Protein AF-0000000084978283 (afdb_homodimer)

Organism: Faecalibacterium duncaniae (strain DSM 17677 / JCM 31915 / A2-165) (NCBI:txid411483)

InterPro domains:
  IPR001845 HTH ArsR-type DNA-binding domain [PF01022] (32-77)
  IPR001845 HTH ArsR-type DNA-binding domain [PR00778] (27-42)
  IPR001845 HTH ArsR-type DNA-binding domain [PR00778] (46-57)
  IPR001845 HTH ArsR-type DNA-binding domain [PR00778] (59-74)
  IPR001845 HTH ArsR-type DNA-binding domain [PR00778] (74-89)
  IPR001845 HTH ArsR-type DNA-binding domain [PS50987] (15-107)
  IPR001845 HTH ArsR-type DNA-binding domain [SM00418] (25-103)
  IPR011991 ArsR-like helix-turn-helix domain [cd00090] (27-103)
  IPR018334 ArsR-type transcription regulator, HTH motif [PS00846] (48-66)
  IPR036388 Winged helix-like DNA-binding domain superfamily [G3DSA:1.10.10.10] (1-106)
  IPR036390 Winged helix DNA-binding domain superfamily [SSF46785] (14-104)
  IPR051011 Metal-responsive transcriptional regulator [PTHR43132] (6-106)

Structure (mmCIF, N/CA/C/O backbone):
data_AF-0000000084978283-model_v1
#
loop_
_entity.id
_entity.type
_entity.pdbx_description
1 polymer 'Transcriptional regulator, ArsR family'
#
loop_
_atom_site.group_P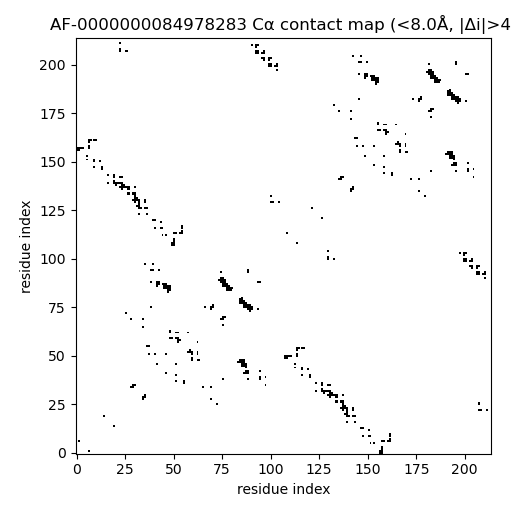DB
_atom_site.id
_atom_site.type_symbol
_atom_site.label_atom_id
_atom_site.label_alt_id
_atom_site.label_comp_id
_atom_site.label_asym_id
_atom_site.label_entity_id
_atom_site.label_seq_id
_atom_site.pdbx_PDB_ins_code
_atom_site.Cartn_x
_atom_site.Cartn_y
_atom_site.Cartn_z
_atom_site.occupancy
_atom_site.B_iso_or_equiv
_atom_site.auth_seq_id
_atom_site.auth_comp_id
_atom_site.auth_asym_id
_atom_site.auth_atom_id
_atom_site.pdbx_PDB_model_num
ATOM 1 N N . MET A 1 1 ? -1.334 30.453 11.242 1 86.75 1 MET A N 1
ATOM 2 C CA . MET A 1 1 ? -0.528 30.172 12.43 1 86.75 1 MET A CA 1
ATOM 3 C C . MET A 1 1 ? 0.306 28.906 12.234 1 86.75 1 MET A C 1
ATOM 5 O O . MET A 1 1 ? -0.183 27.906 11.695 1 86.75 1 MET A O 1
ATOM 9 N N . ILE A 1 2 ? 1.593 29.062 12.422 1 92.31 2 ILE A N 1
ATOM 10 C CA . ILE A 1 2 ? 2.541 27.969 12.312 1 92.31 2 ILE A CA 1
ATOM 11 C C . ILE A 1 2 ? 2.979 27.516 13.711 1 92.31 2 ILE A C 1
ATOM 13 O O . ILE A 1 2 ? 3.328 28.359 14.547 1 92.31 2 ILE A O 1
ATOM 17 N N . HIS A 1 3 ? 2.814 26.188 14.016 1 96.75 3 HIS A N 1
ATOM 18 C CA . HIS A 1 3 ? 3.291 25.578 15.258 1 96.75 3 HIS A CA 1
ATOM 19 C C . HIS A 1 3 ? 4.707 25.047 15.102 1 96.75 3 HIS A C 1
ATOM 21 O O . HIS A 1 3 ? 4.902 23.844 14.875 1 96.75 3 HIS A O 1
ATOM 27 N N . GLU A 1 4 ? 5.621 25.891 15.375 1 96.56 4 GLU A N 1
ATOM 28 C CA . GLU A 1 4 ? 7.023 25.625 15.062 1 96.56 4 GLU A CA 1
ATOM 29 C C . GLU A 1 4 ? 7.535 24.391 15.797 1 96.56 4 GLU A C 1
ATOM 31 O O . GLU A 1 4 ? 8.328 23.625 15.25 1 96.56 4 GLU A O 1
ATOM 36 N N . ASP A 1 5 ? 7.113 24.297 17.016 1 97.12 5 ASP A N 1
ATOM 37 C CA . ASP A 1 5 ? 7.57 23.156 17.812 1 97.12 5 ASP A CA 1
ATOM 38 C C . ASP A 1 5 ? 7.16 21.828 17.188 1 97.12 5 ASP A C 1
ATOM 40 O O . ASP A 1 5 ? 7.965 20.906 17.094 1 97.12 5 ASP A O 1
ATOM 44 N N . ILE A 1 6 ? 5.902 21.766 16.734 1 97.38 6 ILE A N 1
ATOM 45 C CA . ILE A 1 6 ? 5.387 20.562 16.094 1 97.38 6 ILE A CA 1
ATOM 46 C C . ILE A 1 6 ? 6.109 20.328 14.773 1 97.38 6 ILE A C 1
ATOM 48 O O . ILE A 1 6 ? 6.559 19.219 14.484 1 97.38 6 ILE A O 1
ATOM 52 N N . VAL A 1 7 ? 6.242 21.359 13.945 1 98.31 7 VAL A N 1
ATOM 53 C CA . VAL A 1 7 ? 6.879 21.266 12.633 1 98.31 7 VAL A CA 1
ATOM 54 C C . VAL A 1 7 ? 8.312 20.75 12.789 1 98.31 7 VAL A C 1
ATOM 56 O O . VAL A 1 7 ? 8.742 19.859 12.062 1 98.31 7 VAL A O 1
ATOM 59 N N . ASN A 1 8 ? 9 21.328 13.766 1 97.94 8 ASN A N 1
ATOM 60 C CA . ASN A 1 8 ? 10.383 20.938 13.992 1 97.94 8 ASN A CA 1
ATOM 61 C C . ASN A 1 8 ? 10.484 19.484 14.461 1 97.94 8 ASN A C 1
ATOM 63 O O . ASN A 1 8 ? 11.383 18.75 14.039 1 97.94 8 ASN A O 1
ATOM 67 N N . ASP A 1 9 ? 9.617 19.125 15.336 1 98.31 9 ASP A N 1
ATOM 68 C CA . ASP A 1 9 ? 9.602 17.75 15.836 1 98.31 9 ASP A CA 1
ATOM 69 C C . ASP A 1 9 ? 9.367 16.766 14.703 1 98.31 9 ASP A C 1
ATOM 71 O O . ASP A 1 9 ? 10.117 15.797 14.547 1 98.31 9 ASP A O 1
ATOM 75 N N . VAL A 1 10 ? 8.359 17.031 13.883 1 98.38 10 VAL A N 1
ATOM 76 C CA . VAL A 1 10 ? 8 16.141 12.797 1 98.38 10 VAL A CA 1
ATOM 77 C C . VAL A 1 10 ? 9.109 16.125 11.75 1 98.38 10 VAL A C 1
ATOM 79 O O . VAL A 1 10 ? 9.422 15.07 11.188 1 98.38 10 VAL A O 1
ATOM 82 N N . LYS A 1 11 ? 9.703 17.219 11.445 1 98 11 LYS A N 1
ATOM 83 C CA . LYS A 1 11 ? 10.789 17.328 10.477 1 98 11 LYS A CA 1
ATOM 84 C C . LYS A 1 11 ? 11.906 16.344 10.805 1 98 11 LYS A C 1
ATOM 86 O O . LYS A 1 11 ? 12.484 15.719 9.906 1 98 11 LYS A O 1
ATOM 91 N N . GLY A 1 12 ? 12.156 16.219 12.133 1 97.62 12 GLY A N 1
ATOM 92 C CA . GLY A 1 12 ? 13.219 15.344 12.586 1 97.62 12 GLY A CA 1
ATOM 93 C C . GLY A 1 12 ? 12.906 13.875 12.383 1 97.62 12 GLY A C 1
ATOM 94 O O . GLY A 1 12 ? 13.789 13.016 12.492 1 97.62 12 GLY A O 1
ATOM 95 N N . LYS A 1 13 ? 11.641 13.578 12.102 1 97.5 13 LYS A N 1
ATOM 96 C CA . LYS A 1 13 ? 11.195 12.195 11.984 1 97.5 13 LYS A CA 1
ATOM 97 C C . LYS A 1 13 ? 10.914 11.836 10.531 1 97.5 13 LYS A C 1
ATOM 99 O O . LYS A 1 13 ? 10.602 10.68 10.227 1 97.5 13 LYS A O 1
ATOM 104 N N . MET A 1 14 ? 11.039 12.773 9.688 1 97.81 14 MET A N 1
ATOM 105 C CA . MET A 1 14 ? 10.766 12.555 8.273 1 97.81 14 MET A CA 1
ATOM 106 C C . MET A 1 14 ? 11.945 11.875 7.586 1 97.81 14 MET A C 1
ATOM 108 O O . MET A 1 14 ? 13.055 11.859 8.117 1 97.81 14 MET A O 1
ATOM 112 N N . GLN A 1 15 ? 11.68 11.258 6.449 1 97 15 GLN A N 1
ATOM 113 C CA . GLN A 1 15 ? 12.672 10.648 5.578 1 97 15 GLN A CA 1
ATOM 114 C C . GLN A 1 15 ? 13.078 11.594 4.453 1 97 15 GLN A C 1
ATOM 116 O O . GLN A 1 15 ? 12.398 12.594 4.199 1 97 15 GLN A O 1
ATOM 121 N N . PRO A 1 16 ? 14.242 11.273 3.848 1 96.38 16 PRO A N 1
ATOM 122 C CA . PRO A 1 16 ? 14.57 12.039 2.641 1 96.38 16 PRO A CA 1
ATOM 123 C C . PRO A 1 16 ? 13.492 11.93 1.565 1 96.38 16 PRO A C 1
ATOM 125 O O . PRO A 1 16 ? 12.859 10.883 1.419 1 96.38 16 PRO A O 1
ATOM 128 N N . LYS A 1 17 ? 13.32 13 0.77 1 95.5 17 LYS A N 1
ATOM 129 C CA . LYS A 1 17 ? 12.273 13.086 -0.246 1 95.5 17 LYS A CA 1
ATOM 130 C C . LYS A 1 17 ? 12.336 11.891 -1.2 1 95.5 17 LYS A C 1
ATOM 132 O O . LYS A 1 17 ? 11.297 11.367 -1.615 1 95.5 17 LYS A O 1
ATOM 137 N N . ASP A 1 18 ? 13.5 11.453 -1.585 1 96.25 18 ASP A N 1
ATOM 138 C CA . ASP A 1 18 ? 13.688 10.359 -2.531 1 96.25 18 ASP A CA 1
ATOM 139 C C . ASP A 1 18 ? 13.102 9.062 -1.988 1 96.25 18 ASP A C 1
ATOM 141 O O . ASP A 1 18 ? 12.648 8.211 -2.756 1 96.25 18 ASP A O 1
ATOM 145 N N . ASP A 1 19 ? 13.117 8.914 -0.687 1 97 19 ASP A N 1
ATOM 146 C CA . ASP A 1 19 ? 12.523 7.723 -0.084 1 97 19 ASP A CA 1
ATOM 147 C C . ASP A 1 19 ? 11.016 7.676 -0.327 1 97 19 ASP A C 1
ATOM 149 O O . ASP A 1 19 ? 10.461 6.605 -0.575 1 97 19 ASP A O 1
ATOM 153 N N . TYR A 1 20 ? 10.438 8.773 -0.265 1 97.62 20 TYR A N 1
ATOM 154 C CA . TYR A 1 20 ? 9 8.844 -0.5 1 97.62 20 TYR A CA 1
ATOM 155 C C . TYR A 1 20 ? 8.672 8.594 -1.968 1 97.62 20 TYR A C 1
ATOM 157 O O . TYR A 1 20 ? 7.652 7.98 -2.289 1 97.62 20 TYR A O 1
ATOM 165 N N . ILE A 1 21 ? 9.523 9.078 -2.771 1 97.12 21 ILE A N 1
ATOM 166 C CA . ILE A 1 21 ? 9.352 8.844 -4.203 1 97.12 21 ILE A CA 1
ATOM 167 C C . ILE A 1 21 ? 9.461 7.352 -4.5 1 97.12 21 ILE A C 1
ATOM 169 O O . ILE A 1 21 ? 8.656 6.801 -5.258 1 97.12 21 ILE A O 1
ATOM 173 N N . GLN A 1 22 ? 10.391 6.742 -3.893 1 96.69 22 GLN A N 1
ATOM 174 C CA . GLN A 1 22 ? 10.555 5.305 -4.066 1 96.69 22 GLN A CA 1
ATOM 175 C C . GLN A 1 22 ? 9.359 4.539 -3.508 1 96.69 22 GLN A C 1
ATOM 177 O O . GLN A 1 22 ? 8.867 3.596 -4.133 1 96.69 22 GLN A O 1
ATOM 182 N N . LEU A 1 23 ? 8.93 4.949 -2.35 1 97.25 23 LEU A N 1
ATOM 183 C CA . LEU A 1 23 ? 7.773 4.312 -1.73 1 97.25 23 LEU A CA 1
ATOM 184 C C . LEU A 1 23 ? 6.535 4.465 -2.607 1 97.25 23 LEU A C 1
ATOM 186 O O . LEU A 1 23 ? 5.793 3.5 -2.811 1 97.25 23 LEU A O 1
ATOM 190 N N . ALA A 1 24 ? 6.348 5.664 -3.117 1 97.75 24 ALA A N 1
ATOM 191 C CA . ALA A 1 24 ? 5.227 5.91 -4.02 1 97.75 24 ALA A CA 1
ATOM 192 C C . ALA A 1 24 ? 5.309 5.016 -5.254 1 97.75 24 ALA A C 1
ATOM 194 O O . ALA A 1 24 ? 4.297 4.48 -5.707 1 97.75 24 ALA A O 1
ATOM 195 N N . SER A 1 25 ?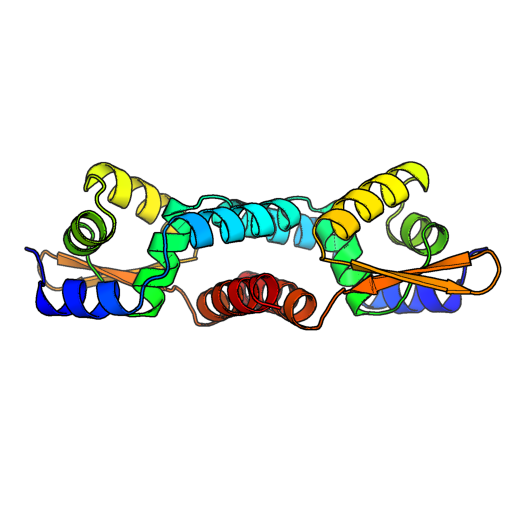 6.465 4.863 -5.777 1 96.69 25 SER A N 1
ATOM 196 C CA . SER A 1 25 ? 6.68 4.004 -6.938 1 96.69 25 SER A CA 1
ATOM 197 C C . SER A 1 25 ? 6.312 2.555 -6.625 1 96.69 25 SER A C 1
ATOM 199 O O . SER A 1 25 ? 5.727 1.862 -7.457 1 96.69 25 SER A O 1
ATOM 201 N N . LEU A 1 26 ? 6.676 2.158 -5.48 1 95.56 26 LEU A N 1
ATOM 202 C CA . LEU A 1 26 ? 6.301 0.821 -5.039 1 95.56 26 LEU A CA 1
ATOM 203 C C . LEU A 1 26 ? 4.785 0.664 -5.012 1 95.56 26 LEU A C 1
ATOM 205 O O . LEU A 1 26 ? 4.246 -0.318 -5.531 1 95.56 26 LEU A O 1
ATOM 209 N N . PHE A 1 27 ? 4.078 1.631 -4.461 1 97 27 PHE A N 1
ATOM 210 C CA . PHE A 1 27 ? 2.631 1.539 -4.316 1 97 27 PHE A CA 1
ATOM 211 C C . PHE A 1 27 ? 1.948 1.575 -5.676 1 97 27 PHE A C 1
ATOM 213 O O . PHE A 1 27 ? 0.892 0.967 -5.863 1 97 27 PHE A O 1
ATOM 220 N N . LYS A 1 28 ? 2.566 2.229 -6.621 1 96.31 28 LYS A N 1
ATOM 221 C CA . LYS A 1 28 ? 2.027 2.221 -7.977 1 96.31 28 LYS A CA 1
ATOM 222 C C . LYS A 1 28 ? 1.943 0.8 -8.531 1 96.31 28 LYS A C 1
ATOM 224 O O . LYS A 1 28 ? 1.038 0.481 -9.297 1 96.31 28 LYS A O 1
ATOM 229 N N . LEU A 1 29 ? 2.844 0.01 -8.102 1 94.62 29 LEU A N 1
ATOM 230 C CA . LEU A 1 29 ? 2.85 -1.373 -8.562 1 94.62 29 LEU A CA 1
ATOM 231 C C . LEU A 1 29 ? 1.649 -2.137 -8.016 1 94.62 29 LEU A C 1
ATOM 233 O O . LEU A 1 29 ? 1.248 -3.16 -8.57 1 94.62 29 LEU A O 1
ATOM 237 N N . PHE A 1 30 ? 1.139 -1.622 -6.922 1 96.31 30 PHE A N 1
ATOM 238 C CA . PHE A 1 30 ? -0.064 -2.203 -6.34 1 96.31 30 PHE A CA 1
ATOM 239 C C . PHE A 1 30 ? -1.315 -1.601 -6.965 1 96.31 30 PHE A C 1
ATOM 241 O O . PHE A 1 30 ? -2.436 -1.992 -6.629 1 96.31 30 PHE A O 1
ATOM 248 N N . GLY A 1 31 ? -1.113 -0.64 -7.844 1 96 31 GLY A N 1
ATOM 249 C CA . GLY A 1 31 ? -2.227 0.12 -8.383 1 96 31 GLY A CA 1
ATOM 250 C C . GLY A 1 31 ? -2.939 -0.593 -9.523 1 96 31 GLY A C 1
ATOM 251 O O . GLY A 1 31 ? -3.723 0.018 -10.25 1 96 31 GLY A O 1
ATOM 252 N N . ASP A 1 32 ? -2.619 -1.811 -9.781 1 95.69 32 ASP A N 1
ATOM 253 C CA . ASP A 1 32 ? -3.258 -2.652 -10.789 1 95.69 32 ASP A CA 1
ATOM 254 C C . ASP A 1 32 ? -4.008 -3.814 -10.141 1 95.69 32 ASP A C 1
ATOM 256 O O . ASP A 1 32 ? -3.43 -4.57 -9.352 1 95.69 32 ASP A O 1
ATOM 260 N N . GLY A 1 33 ? -5.305 -3.941 -10.484 1 96.19 33 GLY A N 1
ATOM 261 C CA . GLY A 1 33 ? -6.148 -4.941 -9.852 1 96.19 33 GLY A CA 1
ATOM 262 C C . GLY A 1 33 ? -5.66 -6.359 -10.07 1 96.19 33 GLY A C 1
ATOM 263 O O . GLY A 1 33 ? -5.727 -7.195 -9.164 1 96.19 33 GLY A O 1
ATOM 264 N N . THR A 1 34 ? -5.203 -6.637 -11.258 1 95.81 34 THR A N 1
ATOM 265 C CA . THR A 1 34 ? -4.711 -7.973 -11.578 1 95.81 34 THR A CA 1
ATOM 266 C C . THR A 1 34 ? -3.438 -8.281 -10.797 1 95.81 34 THR A C 1
ATOM 268 O O . THR A 1 34 ? -3.273 -9.391 -10.281 1 95.81 34 THR A O 1
ATOM 271 N N . ARG A 1 35 ? -2.557 -7.371 -10.734 1 97.19 35 ARG A N 1
ATOM 272 C CA . ARG A 1 35 ? -1.329 -7.551 -9.969 1 97.19 35 ARG A CA 1
ATOM 273 C C . ARG A 1 35 ? -1.636 -7.828 -8.5 1 97.19 35 ARG A C 1
ATOM 275 O O . ARG A 1 35 ? -1.018 -8.695 -7.883 1 97.19 35 ARG A O 1
ATOM 282 N N . VAL A 1 36 ? -2.586 -7.082 -7.945 1 97.75 36 VAL A N 1
ATOM 283 C CA . VAL A 1 36 ? -2.941 -7.258 -6.543 1 97.75 36 VAL A CA 1
ATOM 284 C C . VAL A 1 36 ? -3.574 -8.633 -6.34 1 97.75 36 VAL A C 1
ATOM 286 O O . VAL A 1 36 ? -3.357 -9.281 -5.312 1 97.75 36 VAL A O 1
ATOM 289 N N . GLN A 1 37 ? -4.344 -9.086 -7.324 1 98.06 37 GLN A N 1
ATOM 290 C CA . GLN A 1 37 ? -4.902 -10.43 -7.277 1 98.06 37 GLN A CA 1
ATOM 291 C C . GLN A 1 37 ? -3.797 -11.484 -7.238 1 98.06 37 GLN A C 1
ATOM 293 O O . GLN A 1 37 ? -3.859 -12.43 -6.445 1 98.06 37 GLN A O 1
ATOM 298 N N . ILE A 1 38 ? -2.867 -11.25 -8.07 1 98.5 38 ILE A N 1
ATOM 299 C CA . ILE A 1 38 ? -1.747 -12.188 -8.148 1 98.5 38 ILE A CA 1
ATOM 300 C C . ILE A 1 38 ? -1.031 -12.242 -6.801 1 98.5 38 ILE A C 1
ATOM 302 O O . ILE A 1 38 ? -0.769 -13.32 -6.273 1 98.5 38 ILE A O 1
ATOM 306 N N . LEU A 1 39 ? -0.741 -11.102 -6.25 1 98.5 39 LEU A N 1
ATOM 307 C CA . LEU A 1 39 ? -0.031 -11.031 -4.977 1 98.5 39 LEU A CA 1
ATOM 308 C C . LEU A 1 39 ? -0.843 -11.68 -3.863 1 98.5 39 LEU A C 1
ATOM 310 O O . LEU A 1 39 ? -0.293 -12.406 -3.031 1 98.5 39 LEU A O 1
ATOM 314 N N . HIS A 1 40 ? -2.088 -11.367 -3.84 1 98.5 40 HIS A N 1
ATOM 315 C CA . HIS A 1 40 ? -2.938 -11.961 -2.814 1 98.5 40 HIS A CA 1
ATOM 316 C C . HIS A 1 40 ? -3.004 -13.477 -2.965 1 98.5 40 HIS A C 1
ATOM 318 O O . HIS A 1 40 ? -2.988 -14.211 -1.97 1 98.5 40 HIS A O 1
ATOM 324 N N . ALA A 1 41 ? -3.121 -13.977 -4.211 1 98.69 41 ALA A N 1
ATOM 325 C CA . ALA A 1 41 ? -3.1 -15.414 -4.461 1 98.69 41 ALA A CA 1
ATOM 326 C C . ALA A 1 41 ? -1.815 -16.047 -3.93 1 98.69 41 ALA A C 1
ATOM 328 O O . ALA A 1 41 ? -1.854 -17.078 -3.254 1 98.69 41 ALA A O 1
ATOM 329 N N . LEU A 1 42 ? -0.73 -15.398 -4.176 1 98.62 42 LEU A N 1
ATOM 330 C CA . LEU A 1 42 ? 0.581 -15.906 -3.797 1 98.62 42 LEU A CA 1
ATOM 331 C C . LEU A 1 42 ? 0.776 -15.836 -2.285 1 98.62 42 LEU A C 1
ATOM 333 O O . LEU A 1 42 ? 1.669 -16.484 -1.739 1 98.62 42 LEU A O 1
ATOM 337 N N . GLU A 1 43 ? 0.068 -14.977 -1.65 1 97.56 43 GLU A N 1
ATOM 338 C CA . GLU A 1 43 ? 0.03 -14.969 -0.191 1 97.56 43 GLU A CA 1
ATOM 339 C C . GLU A 1 43 ? -0.52 -16.281 0.355 1 97.56 43 GLU A C 1
ATOM 341 O O . GLU A 1 43 ? -0.108 -16.734 1.424 1 97.56 43 GLU A O 1
ATOM 346 N N . GLN A 1 44 ? -1.399 -16.812 -0.37 1 97.69 44 GLN A N 1
ATOM 347 C CA . GLN A 1 44 ? -2.09 -18.016 0.099 1 97.69 44 GLN A CA 1
ATOM 348 C C . GLN A 1 44 ? -1.265 -19.266 -0.178 1 97.69 44 GLN A C 1
ATOM 350 O O . GLN A 1 44 ? -1.288 -20.219 0.606 1 97.69 44 GLN A O 1
ATOM 355 N N . SER A 1 45 ? -0.611 -19.281 -1.291 1 98.19 45 SER A N 1
ATOM 356 C CA . SER A 1 45 ? 0.191 -20.422 -1.688 1 98.19 45 SER A CA 1
ATOM 357 C C . SER A 1 45 ? 1.196 -20.047 -2.771 1 98.19 45 SER A C 1
ATOM 359 O O . SER A 1 45 ? 0.932 -19.172 -3.596 1 98.19 45 SER A O 1
ATOM 361 N N . GLU A 1 46 ? 2.314 -20.75 -2.732 1 98.06 46 GLU A N 1
ATOM 362 C CA . GLU A 1 46 ? 3.184 -20.719 -3.904 1 98.06 46 GLU A CA 1
ATOM 363 C C . GLU A 1 46 ? 2.484 -21.312 -5.129 1 98.06 46 GLU A C 1
ATOM 365 O O . GLU A 1 46 ? 1.792 -22.328 -5.027 1 98.06 46 GLU A O 1
ATOM 370 N N . MET A 1 47 ? 2.68 -20.672 -6.328 1 98.62 47 MET A N 1
ATOM 371 C CA . MET A 1 47 ? 1.951 -21.109 -7.512 1 98.62 47 MET A CA 1
ATOM 372 C C . MET A 1 47 ? 2.773 -20.891 -8.773 1 98.62 47 MET A C 1
ATOM 374 O O . MET A 1 47 ? 3.625 -20 -8.812 1 98.62 47 MET A O 1
ATOM 378 N N . CYS A 1 48 ? 2.559 -21.734 -9.75 1 98.44 48 CYS A N 1
ATOM 379 C CA . CYS A 1 48 ? 3.213 -21.531 -11.039 1 98.44 48 CYS A CA 1
ATOM 380 C C . CYS A 1 48 ? 2.346 -20.688 -11.961 1 98.44 48 CYS A C 1
ATOM 382 O O . CYS A 1 48 ? 1.194 -20.391 -11.641 1 98.44 48 CYS A O 1
ATOM 384 N N . VAL A 1 49 ? 2.844 -20.297 -13.062 1 98.25 49 VAL A N 1
ATOM 385 C CA . VAL A 1 49 ? 2.182 -19.438 -14.039 1 98.25 49 VAL A CA 1
ATOM 386 C C . VAL A 1 49 ? 0.86 -20.062 -14.469 1 98.25 49 VAL A C 1
ATOM 388 O O . VAL A 1 49 ? -0.176 -19.391 -14.492 1 98.25 49 VAL A O 1
ATOM 391 N N . CYS A 1 50 ? 0.869 -21.344 -14.719 1 98 50 CYS A N 1
ATOM 392 C CA . CYS A 1 50 ? -0.327 -22.031 -15.195 1 98 50 CYS A CA 1
ATOM 393 C C . CYS A 1 50 ? -1.427 -22.016 -14.141 1 98 50 CYS A C 1
ATOM 395 O O . CYS A 1 50 ? -2.594 -21.781 -14.461 1 98 50 CYS A O 1
ATOM 397 N N . ASP A 1 51 ? -1.033 -22.25 -12.922 1 98.5 51 ASP A N 1
ATOM 398 C CA . ASP A 1 51 ? -1.99 -22.203 -11.82 1 98.5 51 ASP A CA 1
ATOM 399 C C . ASP A 1 51 ? -2.637 -20.828 -11.711 1 98.5 51 ASP A C 1
ATOM 401 O O . ASP A 1 51 ? -3.859 -20.719 -11.586 1 98.5 51 ASP A O 1
ATOM 405 N N . LEU A 1 52 ? -1.853 -19.828 -11.742 1 98.56 52 LEU A N 1
ATOM 406 C CA . LEU A 1 52 ? -2.336 -18.453 -11.617 1 98.56 52 LEU A CA 1
ATOM 407 C C . LEU A 1 52 ? -3.24 -18.078 -12.789 1 98.56 52 LEU A C 1
ATOM 409 O O . LEU A 1 52 ? -4.246 -17.391 -12.609 1 98.56 52 LEU A O 1
ATOM 413 N N . ALA A 1 53 ? -2.865 -18.5 -13.977 1 98.38 53 ALA A N 1
ATOM 414 C CA . ALA A 1 53 ? -3.658 -18.203 -15.164 1 98.38 53 ALA A CA 1
ATOM 415 C C . ALA A 1 53 ? -5.062 -18.781 -15.047 1 98.38 53 ALA A C 1
ATOM 417 O O . ALA A 1 53 ? -6.051 -18.109 -15.344 1 98.38 53 ALA A O 1
ATOM 418 N N . VAL A 1 54 ? -5.156 -19.984 -14.594 1 98.19 54 VAL A N 1
ATOM 419 C CA . VAL A 1 54 ? -6.438 -20.656 -14.406 1 98.19 54 VAL A CA 1
ATOM 420 C C . VAL A 1 54 ? -7.219 -19.969 -13.281 1 98.19 54 VAL A C 1
ATOM 422 O O . VAL A 1 54 ? -8.406 -19.688 -13.43 1 98.19 54 VAL A O 1
ATOM 425 N N . LEU A 1 55 ? -6.543 -19.734 -12.188 1 98.19 55 LEU A N 1
ATOM 426 C CA . LEU A 1 55 ? -7.172 -19.141 -11.008 1 98.19 55 LEU A CA 1
ATOM 427 C C . LEU A 1 55 ? -7.824 -17.812 -11.352 1 98.19 55 LEU A C 1
ATOM 429 O O . LEU A 1 55 ? -8.945 -17.531 -10.922 1 98.19 55 LEU A O 1
ATOM 433 N N . LEU A 1 56 ? -7.105 -16.953 -12.125 1 97.5 56 LEU A N 1
ATOM 434 C CA . LEU A 1 56 ? -7.535 -15.586 -12.344 1 97.5 56 LEU A CA 1
ATOM 435 C C . LEU A 1 56 ? -8.281 -15.453 -13.672 1 97.5 56 LEU A C 1
ATOM 437 O O . LEU A 1 56 ? -8.82 -14.391 -13.984 1 97.5 56 LEU A O 1
ATOM 441 N N . GLY A 1 57 ? -8.289 -16.484 -14.453 1 96.88 57 GLY A N 1
ATOM 442 C CA . GLY A 1 57 ? -9.008 -16.469 -15.719 1 96.88 57 GLY A CA 1
ATOM 443 C C . GLY A 1 57 ? -8.359 -15.562 -16.766 1 96.88 57 GLY A C 1
ATOM 444 O O . GLY A 1 57 ? -9.047 -14.828 -17.469 1 96.88 57 GLY A O 1
ATOM 445 N N . VAL A 1 58 ? -7.105 -15.523 -16.797 1 96.62 58 VAL A N 1
ATOM 446 C CA . VAL A 1 58 ? -6.348 -14.75 -17.781 1 96.62 58 VAL A CA 1
ATOM 447 C C . VAL A 1 58 ? -5.332 -15.656 -18.484 1 96.62 58 VAL A C 1
ATOM 449 O O . VAL A 1 58 ? -5.164 -16.812 -18.109 1 96.62 58 VAL A O 1
ATOM 452 N N . THR A 1 59 ? -4.684 -15.188 -19.5 1 97.38 59 THR A N 1
ATOM 453 C CA . THR A 1 59 ? -3.752 -16 -20.281 1 97.38 59 THR A CA 1
ATOM 454 C C . THR A 1 59 ? -2.436 -16.188 -19.516 1 97.38 59 THR A C 1
ATOM 456 O O . THR A 1 59 ? -2.07 -15.352 -18.688 1 97.38 59 THR A O 1
ATOM 459 N N . LYS A 1 60 ? -1.749 -17.234 -19.859 1 97.56 60 LYS A N 1
ATOM 460 C CA . LYS A 1 60 ? -0.42 -17.469 -19.297 1 97.56 60 LYS A CA 1
ATOM 461 C C . LYS A 1 60 ? 0.533 -16.328 -19.656 1 97.56 60 LYS A C 1
ATOM 463 O O . LYS A 1 60 ? 1.382 -15.953 -18.844 1 97.56 60 LYS A O 1
ATOM 468 N N . SER A 1 61 ? 0.397 -15.906 -20.812 1 97.31 61 SER A N 1
ATOM 469 C CA . SER A 1 61 ? 1.249 -14.812 -21.25 1 97.31 61 SER A CA 1
ATOM 470 C C . SER A 1 61 ? 1.049 -13.57 -20.391 1 97.31 61 SER A C 1
ATOM 472 O O . SER A 1 61 ? 2.018 -12.914 -20 1 97.31 61 SER A O 1
ATOM 474 N N . ALA A 1 62 ? -0.239 -13.203 -20.125 1 96.25 62 ALA A N 1
ATOM 475 C CA . ALA A 1 62 ? -0.552 -12.055 -19.266 1 96.25 62 ALA A CA 1
ATOM 476 C C . ALA A 1 62 ? 0.031 -12.234 -17.875 1 96.25 62 ALA A C 1
ATOM 478 O O . ALA A 1 62 ? 0.604 -11.297 -17.312 1 96.25 62 ALA A O 1
ATOM 479 N N . ILE A 1 63 ? -0.115 -13.422 -17.344 1 97.88 63 ILE A N 1
ATOM 480 C CA . ILE A 1 63 ? 0.415 -13.719 -16.016 1 97.88 63 ILE A CA 1
ATOM 481 C C . ILE A 1 63 ? 1.937 -13.602 -16.031 1 97.88 63 ILE A C 1
ATOM 483 O O . ILE A 1 63 ? 2.527 -13 -15.133 1 97.88 63 ILE A O 1
ATOM 487 N N . SER A 1 64 ? 2.551 -14.172 -17.016 1 97.56 64 SER A N 1
ATOM 488 C CA . SER A 1 64 ? 4.008 -14.141 -17.109 1 97.56 64 SER A CA 1
ATOM 489 C C . SER A 1 64 ? 4.531 -12.711 -17.141 1 97.56 64 SER A C 1
ATOM 491 O O . SER A 1 64 ? 5.504 -12.383 -16.453 1 97.56 64 SER A O 1
ATOM 493 N N . HIS A 1 65 ? 3.916 -11.961 -17.938 1 97 65 HIS A N 1
ATOM 494 C CA . HIS A 1 65 ? 4.301 -10.562 -18.031 1 97 65 HIS A CA 1
ATOM 495 C C . HIS A 1 65 ? 4.195 -9.867 -16.672 1 97 65 HIS A C 1
ATOM 497 O O . HIS A 1 65 ? 5.125 -9.172 -16.25 1 97 65 HIS A O 1
ATOM 503 N N . GLN A 1 66 ? 3.107 -10.039 -16 1 96.88 66 GLN A N 1
ATOM 504 C CA . GLN A 1 66 ? 2.885 -9.406 -14.711 1 96.88 66 GLN A CA 1
ATOM 505 C C . GLN A 1 66 ? 3.883 -9.922 -13.672 1 96.88 66 GLN A C 1
ATOM 507 O O . GLN A 1 66 ? 4.434 -9.133 -12.891 1 96.88 66 GLN A O 1
ATOM 512 N N . LEU A 1 67 ? 4.113 -11.188 -13.711 1 97.81 67 LEU A N 1
ATOM 513 C CA . LEU A 1 67 ? 5.047 -11.789 -12.766 1 97.81 67 LEU A CA 1
ATOM 514 C C . LEU A 1 67 ? 6.461 -11.258 -12.992 1 97.81 67 LEU A C 1
ATOM 516 O O . LEU A 1 67 ? 7.211 -11.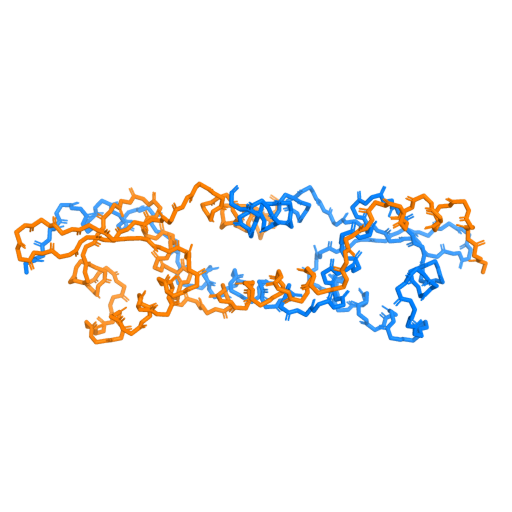047 -12.031 1 97.81 67 LEU A O 1
ATOM 520 N N . LYS A 1 68 ? 6.785 -11.102 -14.211 1 97 68 LYS A N 1
ATOM 521 C CA . LYS A 1 68 ? 8.086 -10.523 -14.516 1 97 68 LYS A CA 1
ATOM 522 C C . LYS A 1 68 ? 8.227 -9.125 -13.914 1 97 68 LYS A C 1
ATOM 524 O O . LYS A 1 68 ? 9.234 -8.812 -13.281 1 97 68 LYS A O 1
ATOM 529 N N . ALA A 1 69 ? 7.262 -8.273 -14.094 1 95.38 69 ALA A N 1
ATOM 530 C CA . ALA A 1 69 ? 7.262 -6.926 -13.539 1 95.38 69 ALA A CA 1
ATOM 531 C C . ALA A 1 69 ? 7.328 -6.957 -12.016 1 95.38 69 ALA A C 1
ATOM 533 O O . ALA A 1 69 ? 8.094 -6.207 -11.406 1 95.38 69 ALA A O 1
ATOM 534 N N . LEU A 1 70 ? 6.559 -7.828 -11.383 1 97.25 70 LEU A N 1
ATOM 535 C CA . LEU A 1 70 ? 6.504 -7.949 -9.93 1 97.25 70 LEU A CA 1
ATOM 536 C C . LEU A 1 70 ? 7.836 -8.445 -9.375 1 97.25 70 LEU A C 1
ATOM 538 O O . LEU A 1 70 ? 8.281 -8 -8.312 1 97.25 70 LEU A O 1
ATOM 542 N N . ARG A 1 71 ? 8.43 -9.32 -10.133 1 97 71 ARG A N 1
ATOM 543 C CA . ARG A 1 71 ? 9.727 -9.859 -9.734 1 97 71 ARG A CA 1
ATOM 544 C C . ARG A 1 71 ? 10.805 -8.781 -9.781 1 97 71 ARG A C 1
ATOM 546 O O . ARG A 1 71 ? 11.602 -8.641 -8.852 1 97 71 ARG A O 1
ATOM 553 N N . LEU A 1 72 ? 10.812 -8.008 -10.836 1 94.62 72 LEU A N 1
ATOM 554 C CA . LEU A 1 72 ? 11.789 -6.93 -11.008 1 94.62 72 LEU A CA 1
ATOM 555 C C . LEU A 1 72 ? 11.633 -5.879 -9.914 1 94.62 72 LEU A C 1
ATOM 557 O O . LEU A 1 72 ? 12.617 -5.27 -9.484 1 94.62 72 LEU A O 1
ATOM 561 N N . ALA A 1 73 ? 10.43 -5.762 -9.43 1 93.56 73 ALA A N 1
ATOM 562 C CA . ALA A 1 73 ? 10.133 -4.789 -8.383 1 93.56 73 ALA A CA 1
ATOM 563 C C . ALA A 1 73 ? 10.398 -5.375 -6.996 1 93.56 73 ALA A C 1
ATOM 565 O O . ALA A 1 73 ? 10.195 -4.703 -5.984 1 93.56 73 ALA A O 1
ATOM 566 N N . GLY A 1 74 ? 10.766 -6.609 -6.938 1 95.38 74 GLY A N 1
ATOM 567 C CA . GLY A 1 74 ? 11.102 -7.242 -5.672 1 95.38 74 GLY A CA 1
ATOM 568 C C . GLY A 1 74 ? 9.883 -7.652 -4.867 1 95.38 74 GLY A C 1
ATOM 569 O O . GLY A 1 74 ? 9.953 -7.809 -3.648 1 95.38 74 GLY A O 1
ATOM 570 N N . LEU A 1 75 ? 8.766 -7.84 -5.441 1 97.44 75 LEU A N 1
ATOM 571 C CA . LEU A 1 75 ? 7.539 -8.148 -4.715 1 97.44 75 LEU A CA 1
ATOM 572 C C . LEU A 1 75 ? 7.285 -9.656 -4.691 1 97.44 75 LEU A C 1
ATOM 574 O O . LEU A 1 75 ? 6.566 -10.148 -3.822 1 97.44 75 LEU A O 1
ATOM 578 N N . VAL A 1 76 ? 7.848 -10.367 -5.68 1 98.38 76 VAL A N 1
ATOM 579 C CA . VAL A 1 76 ? 7.723 -11.82 -5.699 1 98.38 76 VAL A CA 1
ATOM 580 C C . VAL A 1 76 ? 9.086 -12.453 -5.953 1 98.38 76 VAL A C 1
ATOM 582 O O . VAL A 1 76 ? 10.008 -11.781 -6.43 1 98.38 76 VAL A O 1
ATOM 585 N N . LYS A 1 77 ? 9.203 -13.594 -5.539 1 98 77 LYS A N 1
ATOM 586 C CA . LYS A 1 77 ? 10.367 -14.422 -5.824 1 98 77 LYS A CA 1
ATOM 587 C C . LYS A 1 77 ? 9.953 -15.758 -6.449 1 98 77 LYS A C 1
ATOM 589 O O . LYS A 1 77 ? 8.758 -16.047 -6.574 1 98 77 LYS A O 1
ATOM 594 N N . PHE A 1 78 ? 10.914 -16.438 -6.961 1 97.56 78 PHE A N 1
ATOM 595 C CA . PHE A 1 78 ? 10.578 -17.703 -7.621 1 97.56 78 PHE A CA 1
ATOM 596 C C . PHE A 1 78 ? 11.578 -18.781 -7.266 1 97.56 78 PHE A C 1
ATOM 598 O O . PHE A 1 78 ? 12.695 -18.484 -6.836 1 97.56 78 PHE A O 1
ATOM 605 N N . ARG A 1 79 ? 11.227 -20 -7.32 1 97.38 79 ARG A N 1
ATOM 606 C CA . ARG A 1 79 ? 12.078 -21.188 -7.277 1 97.38 79 ARG A CA 1
ATOM 607 C C . ARG A 1 79 ? 11.727 -22.156 -8.398 1 97.38 79 ARG A C 1
ATOM 609 O O . ARG A 1 79 ? 10.602 -22.156 -8.898 1 97.38 79 ARG A O 1
ATOM 616 N N . ARG A 1 80 ? 12.711 -22.891 -8.766 1 96.38 80 ARG A N 1
ATOM 617 C CA . ARG A 1 80 ? 12.5 -23.875 -9.82 1 96.38 80 ARG A CA 1
ATOM 618 C C . ARG A 1 80 ? 12.5 -25.297 -9.25 1 96.38 80 ARG A C 1
ATOM 620 O O . ARG A 1 80 ? 13.32 -25.625 -8.391 1 96.38 80 ARG A O 1
ATOM 627 N N . GLU A 1 81 ? 11.602 -25.953 -9.594 1 94.94 81 GLU A N 1
ATOM 628 C CA . GLU A 1 81 ? 11.539 -27.391 -9.344 1 94.94 81 GLU A CA 1
ATOM 629 C C . GLU A 1 81 ? 11.359 -28.172 -10.641 1 94.94 81 GLU A C 1
ATOM 631 O O . GLU A 1 81 ? 10.281 -28.172 -11.227 1 94.94 81 GLU A O 1
ATOM 636 N N . ALA A 1 82 ? 12.484 -28.844 -10.984 1 94.25 82 ALA A N 1
ATOM 637 C CA . ALA A 1 82 ? 12.469 -29.5 -12.289 1 94.25 82 ALA A CA 1
ATOM 638 C C . ALA A 1 82 ? 12.211 -28.484 -13.406 1 94.25 82 ALA A C 1
ATOM 640 O O . ALA A 1 82 ? 12.961 -27.516 -13.562 1 94.25 82 ALA A O 1
ATOM 641 N N . GLN A 1 83 ? 11.156 -28.641 -14.195 1 93.75 83 GLN A N 1
ATOM 642 C CA . GLN A 1 83 ? 10.883 -27.766 -15.32 1 93.75 83 GLN A CA 1
ATOM 643 C C . GLN A 1 83 ? 9.828 -26.719 -14.953 1 93.75 83 GLN A C 1
ATOM 645 O O . GLN A 1 83 ? 9.414 -25.922 -15.805 1 93.75 83 GLN A O 1
ATOM 650 N N . ILE A 1 84 ? 9.43 -26.734 -13.734 1 95.5 84 ILE A N 1
ATOM 651 C CA . ILE A 1 84 ? 8.352 -25.828 -13.336 1 95.5 84 ILE A CA 1
ATOM 652 C C . ILE A 1 84 ? 8.914 -24.719 -12.438 1 95.5 84 ILE A C 1
ATOM 654 O O . ILE A 1 84 ? 9.727 -24.984 -11.555 1 95.5 84 ILE A O 1
ATOM 658 N N . VAL A 1 85 ? 8.477 -23.469 -12.742 1 97.19 85 VAL A N 1
ATOM 659 C CA . VAL A 1 85 ? 8.836 -22.328 -11.914 1 97.19 85 VAL A CA 1
ATOM 660 C C . VAL A 1 85 ? 7.672 -21.969 -10.992 1 97.19 85 VAL A C 1
ATOM 662 O O . VAL A 1 85 ? 6.547 -21.766 -11.453 1 97.19 85 VAL A O 1
ATOM 665 N N . TYR A 1 86 ? 7.965 -21.891 -9.664 1 98.25 86 TYR A N 1
ATOM 666 C CA . TYR A 1 86 ? 6.969 -21.5 -8.664 1 98.25 86 TYR A CA 1
ATOM 667 C C . TYR A 1 86 ? 7.266 -20.125 -8.102 1 98.25 86 TYR A C 1
ATOM 669 O O . TYR A 1 86 ? 8.422 -19.781 -7.832 1 98.25 86 TYR A O 1
ATOM 677 N N . TYR A 1 87 ? 6.176 -19.391 -7.965 1 98.56 87 TYR A N 1
ATOM 678 C CA . TYR A 1 87 ? 6.305 -18.031 -7.445 1 98.56 87 TYR A CA 1
ATOM 679 C C . TYR A 1 87 ? 5.711 -17.922 -6.047 1 98.56 87 TYR A C 1
ATOM 681 O O . TYR A 1 87 ? 4.766 -18.641 -5.711 1 98.56 87 TYR A O 1
ATOM 689 N N . SER A 1 88 ? 6.262 -17.047 -5.266 1 98.44 88 SER A N 1
ATOM 690 C CA . SER A 1 88 ? 5.766 -16.688 -3.945 1 98.44 88 SER A CA 1
ATOM 691 C C . SER A 1 88 ? 6.07 -15.227 -3.627 1 98.44 88 SER A C 1
ATOM 693 O O . SER A 1 88 ? 6.793 -14.562 -4.375 1 98.44 88 SER A O 1
ATOM 695 N N . LEU A 1 89 ? 5.465 -14.711 -2.578 1 98.06 89 LEU A N 1
ATOM 696 C CA . LEU A 1 89 ? 5.766 -13.344 -2.168 1 98.06 89 LEU A CA 1
ATOM 697 C C . LEU A 1 89 ? 7.23 -13.211 -1.762 1 98.06 89 LEU A C 1
ATOM 699 O O . LEU A 1 89 ? 7.816 -14.148 -1.217 1 98.06 89 LEU A O 1
ATOM 703 N N . ALA A 1 90 ? 7.789 -12.07 -2.055 1 96.69 90 ALA A N 1
ATOM 704 C CA . ALA A 1 90 ? 9.203 -11.836 -1.756 1 96.69 90 ALA A CA 1
ATOM 705 C C . ALA A 1 90 ? 9.453 -11.867 -0.251 1 96.69 90 ALA A C 1
ATOM 707 O O . ALA A 1 90 ? 10.477 -12.383 0.202 1 96.69 90 ALA A O 1
ATOM 708 N N . ASP A 1 91 ? 8.57 -11.289 0.545 1 94.75 91 ASP A N 1
ATOM 709 C CA . ASP A 1 91 ? 8.68 -11.25 2 1 94.75 91 ASP A CA 1
ATOM 710 C C . ASP A 1 91 ? 7.324 -10.984 2.65 1 94.75 91 ASP A C 1
ATOM 712 O O . ASP A 1 91 ? 6.312 -10.852 1.956 1 94.75 91 ASP A O 1
ATOM 716 N N . ASP A 1 92 ? 7.344 -10.961 3.936 1 95.69 92 ASP A N 1
ATOM 717 C CA . ASP A 1 92 ? 6.098 -10.844 4.684 1 95.69 92 ASP A CA 1
ATOM 718 C C . ASP A 1 92 ? 5.555 -9.422 4.629 1 95.69 92 ASP A C 1
ATOM 720 O O . ASP A 1 92 ? 4.383 -9.18 4.922 1 95.69 92 ASP A O 1
ATOM 724 N N . HIS A 1 93 ? 6.367 -8.438 4.312 1 96.5 93 HIS A N 1
ATOM 725 C CA . HIS A 1 93 ? 5.914 -7.055 4.273 1 96.5 93 HIS A CA 1
ATOM 726 C C . HIS A 1 93 ? 4.844 -6.855 3.205 1 96.5 93 HIS A C 1
ATOM 728 O O . HIS A 1 93 ? 3.867 -6.133 3.426 1 96.5 93 HIS A O 1
ATOM 734 N N . VAL A 1 94 ? 4.996 -7.57 2.104 1 96.56 94 VAL A N 1
ATOM 735 C CA . VAL A 1 94 ? 4.043 -7.449 1.004 1 96.56 94 VAL A CA 1
ATOM 736 C C . VAL A 1 94 ? 2.674 -7.953 1.448 1 96.56 94 VAL A C 1
ATOM 738 O O . VAL A 1 94 ? 1.657 -7.297 1.215 1 96.56 94 VAL A O 1
ATOM 741 N N . LYS A 1 95 ? 2.744 -9.047 2.094 1 96.75 95 LYS A N 1
ATOM 742 C CA . LYS A 1 95 ? 1.518 -9.617 2.643 1 96.75 95 LYS A CA 1
ATOM 743 C C . LYS A 1 95 ? 0.83 -8.641 3.59 1 96.75 95 LYS A C 1
ATOM 745 O O . LYS A 1 95 ? -0.385 -8.438 3.51 1 96.75 95 LYS A O 1
ATOM 750 N N . GLU A 1 96 ? 1.574 -8.086 4.422 1 97.06 96 GLU A N 1
ATOM 751 C CA . GLU A 1 96 ? 1.032 -7.18 5.434 1 97.06 96 GLU A CA 1
ATOM 752 C C . GLU A 1 96 ? 0.437 -5.93 4.793 1 97.06 96 GLU A C 1
ATOM 754 O O . GLU A 1 96 ? -0.588 -5.418 5.25 1 97.06 96 GLU A O 1
ATOM 759 N N . ILE A 1 97 ? 1.086 -5.441 3.814 1 97.12 97 ILE A N 1
ATOM 760 C CA . ILE A 1 97 ? 0.59 -4.266 3.105 1 97.12 97 ILE A CA 1
ATOM 761 C C . ILE A 1 97 ? -0.786 -4.566 2.512 1 97.12 97 ILE A C 1
ATOM 763 O O . ILE A 1 97 ? -1.73 -3.797 2.703 1 97.12 97 ILE A O 1
ATOM 767 N N . ILE A 1 98 ? -0.935 -5.672 1.83 1 97.06 98 ILE A N 1
ATOM 768 C CA . ILE A 1 98 ? -2.184 -6.062 1.187 1 97.06 98 ILE A CA 1
ATOM 769 C C . ILE A 1 98 ? -3.266 -6.277 2.244 1 97.06 98 ILE A C 1
ATOM 771 O O . ILE A 1 98 ? -4.383 -5.773 2.109 1 97.06 98 ILE A O 1
ATOM 775 N N . ASP A 1 99 ? -2.871 -6.973 3.295 1 96.69 99 ASP A N 1
ATOM 776 C CA . ASP A 1 99 ? -3.832 -7.27 4.352 1 96.69 99 ASP A CA 1
ATOM 777 C C . ASP A 1 99 ? -4.355 -5.988 4.996 1 96.69 99 ASP A C 1
ATOM 779 O O . ASP A 1 99 ? -5.559 -5.844 5.215 1 96.69 99 ASP A O 1
ATOM 783 N N . LYS A 1 100 ? -3.498 -5.09 5.262 1 96.62 100 LYS A N 1
ATOM 784 C CA . LYS A 1 100 ? -3.898 -3.828 5.879 1 96.62 100 LYS A CA 1
ATOM 785 C C . LYS A 1 100 ? -4.738 -2.988 4.926 1 96.62 100 LYS A C 1
ATOM 787 O O . LYS A 1 100 ? -5.645 -2.27 5.352 1 96.62 100 LYS A O 1
ATOM 792 N N . GLY A 1 101 ? -4.363 -3.035 3.646 1 96.62 101 GLY A N 1
ATOM 793 C CA . GLY A 1 101 ? -5.207 -2.383 2.658 1 96.62 101 GLY A CA 1
ATOM 794 C C . GLY A 1 101 ? -6.645 -2.873 2.684 1 96.62 101 GLY A C 1
ATOM 795 O O . GLY A 1 101 ? -7.578 -2.068 2.689 1 96.62 101 GLY A O 1
ATOM 796 N N . PHE A 1 102 ? -6.824 -4.195 2.762 1 96.62 102 PHE A N 1
ATOM 797 C CA . PHE A 1 102 ? -8.164 -4.773 2.828 1 96.62 102 PHE A CA 1
ATOM 798 C C . PHE A 1 102 ? -8.859 -4.383 4.125 1 96.62 102 PHE A C 1
ATOM 800 O O . PHE A 1 102 ? -10.062 -4.102 4.133 1 96.62 102 PHE A O 1
ATOM 807 N N . GLU A 1 103 ? -8.125 -4.387 5.223 1 96.12 103 GLU A N 1
ATOM 808 C CA . GLU A 1 103 ? -8.688 -4 6.512 1 96.12 103 GLU A CA 1
ATOM 809 C C . GLU A 1 103 ? -9.203 -2.564 6.477 1 96.12 103 GLU A C 1
ATOM 811 O O . GLU A 1 103 ? -10.281 -2.271 7.008 1 96.12 103 GLU A O 1
ATOM 816 N N . HIS A 1 104 ? -8.461 -1.725 5.871 1 95.19 104 HIS A N 1
ATOM 817 C CA . HIS A 1 104 ? -8.852 -0.322 5.777 1 95.19 104 HIS A CA 1
ATOM 818 C C . HIS A 1 104 ? -10.141 -0.162 4.969 1 95.19 104 HIS A C 1
ATOM 820 O O . HIS A 1 104 ? -11.039 0.585 5.363 1 95.19 104 HIS A O 1
ATOM 826 N N . LEU A 1 105 ? -10.242 -0.84 3.842 1 92.94 105 LEU A N 1
ATOM 827 C CA . LEU A 1 105 ? -11.406 -0.75 2.969 1 92.94 105 LEU A CA 1
ATOM 828 C C . LEU A 1 105 ? -12.656 -1.258 3.676 1 92.94 105 LEU A C 1
ATOM 830 O O . LEU A 1 105 ? -13.758 -0.786 3.404 1 92.94 105 LEU A O 1
ATOM 834 N N . ARG A 1 106 ? -12.477 -2.256 4.543 1 90.06 106 ARG A N 1
ATOM 835 C CA . ARG A 1 106 ? -13.617 -2.873 5.211 1 90.06 106 ARG A CA 1
ATOM 836 C C . ARG A 1 106 ? -14 -2.096 6.465 1 90.06 106 ARG A C 1
ATOM 838 O O . ARG A 1 106 ? -15.094 -2.273 7.004 1 90.06 106 ARG A O 1
ATOM 845 N N . GLY A 1 107 ? -13.133 -1.075 6.867 1 81.94 107 GLY A N 1
ATOM 846 C CA . GLY A 1 107 ? -13.422 -0.289 8.055 1 81.94 107 GLY A CA 1
ATOM 847 C C . GLY A 1 107 ? -12.938 -0.944 9.336 1 81.94 107 GLY A C 1
ATOM 848 O O . GLY A 1 107 ? -13.445 -1.993 9.734 1 81.94 107 GLY A O 1
ATOM 849 N N . MET B 1 1 ? 1.308 -27.953 -16.578 1 86.75 1 MET B N 1
ATOM 850 C CA . MET B 1 1 ? 0.709 -28.75 -15.5 1 86.75 1 MET B CA 1
ATOM 851 C C . MET B 1 1 ? -0.051 -27.859 -14.531 1 86.75 1 MET B C 1
ATOM 853 O O . MET B 1 1 ? 0.423 -26.781 -14.172 1 86.75 1 MET B O 1
ATOM 857 N N . ILE B 1 2 ? -1.328 -28.172 -14.336 1 92.44 2 ILE B N 1
ATOM 858 C CA . ILE B 1 2 ? -2.199 -27.453 -13.414 1 92.44 2 ILE B CA 1
ATOM 859 C C . ILE B 1 2 ? -2.385 -28.281 -12.141 1 92.44 2 ILE B C 1
ATOM 861 O O . ILE B 1 2 ? -2.664 -29.469 -12.195 1 92.44 2 ILE B O 1
ATOM 865 N N . HIS B 1 3 ? -2.072 -27.641 -10.945 1 96.75 3 HIS B N 1
ATOM 866 C CA . HIS B 1 3 ? -2.309 -28.234 -9.633 1 96.75 3 HIS B CA 1
ATOM 867 C C . HIS B 1 3 ? -3.691 -27.875 -9.102 1 96.75 3 HIS B C 1
ATOM 869 O O . HIS B 1 3 ? -3.828 -26.953 -8.297 1 96.75 3 HIS B O 1
ATOM 875 N N . GLU B 1 4 ? -4.617 -28.688 -9.438 1 96.69 4 GLU B N 1
ATOM 876 C CA . GLU B 1 4 ? -6.027 -28.375 -9.227 1 96.69 4 GLU B CA 1
ATOM 877 C C . GLU B 1 4 ? -6.328 -28.203 -7.738 1 96.69 4 GLU B C 1
ATOM 879 O O . GLU B 1 4 ? -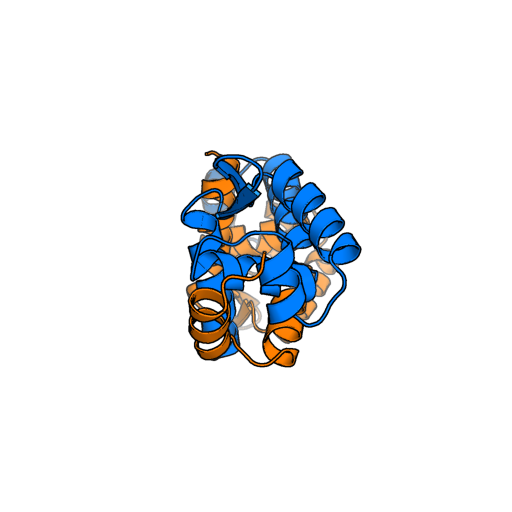7.137 -27.344 -7.367 1 96.69 4 GLU B O 1
ATOM 884 N N . ASP B 1 5 ? -5.719 -29.047 -6.965 1 97.12 5 ASP B N 1
ATOM 885 C CA . ASP B 1 5 ? -5.965 -28.969 -5.527 1 97.12 5 ASP B CA 1
ATOM 886 C C . ASP B 1 5 ? -5.562 -27.594 -4.973 1 97.12 5 ASP B C 1
ATOM 888 O O . ASP B 1 5 ? -6.301 -27 -4.195 1 97.12 5 ASP B O 1
ATOM 892 N N . ILE B 1 6 ? -4.379 -27.125 -5.379 1 97.38 6 ILE B N 1
ATOM 893 C CA . ILE B 1 6 ? -3.879 -25.828 -4.934 1 97.38 6 ILE B CA 1
ATOM 894 C C . ILE B 1 6 ? -4.773 -24.719 -5.477 1 97.38 6 ILE B C 1
ATOM 896 O O . ILE B 1 6 ? -5.176 -23.812 -4.73 1 97.38 6 ILE B O 1
ATOM 900 N N . VAL B 1 7 ? -5.105 -24.75 -6.754 1 98.31 7 VAL B N 1
ATOM 901 C CA . VAL B 1 7 ? -5.922 -23.734 -7.398 1 98.31 7 VAL B CA 1
ATOM 902 C C . VAL B 1 7 ? -7.273 -23.625 -6.695 1 98.31 7 VAL B C 1
ATOM 904 O O . VAL B 1 7 ? -7.742 -22.531 -6.395 1 98.31 7 VAL B O 1
ATOM 907 N N . ASN B 1 8 ? -7.852 -24.781 -6.422 1 97.94 8 ASN B N 1
ATOM 908 C CA . ASN B 1 8 ? -9.156 -24.797 -5.766 1 97.94 8 ASN B CA 1
ATOM 909 C C . ASN B 1 8 ? -9.07 -24.25 -4.348 1 97.94 8 ASN B C 1
ATOM 911 O O . ASN B 1 8 ? -9.969 -23.516 -3.906 1 97.94 8 ASN B O 1
ATOM 915 N N . ASP B 1 9 ? -8.078 -24.641 -3.658 1 98.31 9 ASP B N 1
ATOM 916 C CA . ASP B 1 9 ? -7.887 -24.141 -2.297 1 98.31 9 ASP B CA 1
ATOM 917 C C . ASP B 1 9 ? -7.75 -22.625 -2.277 1 98.31 9 ASP B C 1
ATOM 919 O O . ASP B 1 9 ? -8.438 -21.953 -1.516 1 98.31 9 ASP B O 1
ATOM 923 N N . VAL B 1 10 ? -6.883 -22.109 -3.145 1 98.44 10 VAL B N 1
ATOM 924 C CA . VAL B 1 10 ? -6.625 -2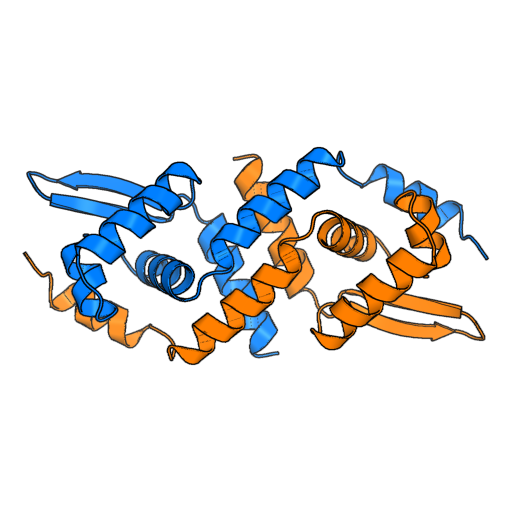0.672 -3.182 1 98.44 10 VAL B CA 1
ATOM 925 C C . VAL B 1 10 ? -7.879 -19.938 -3.654 1 98.44 10 VAL B C 1
ATOM 927 O O . VAL B 1 10 ? -8.203 -18.859 -3.148 1 98.44 10 VAL B O 1
ATOM 930 N N . LYS B 1 11 ? -8.594 -20.438 -4.617 1 98 11 LYS B N 1
ATOM 931 C CA . LYS B 1 11 ? -9.82 -19.844 -5.129 1 98 11 LYS B CA 1
ATOM 932 C C . LYS B 1 11 ? -10.805 -19.547 -4 1 98 11 LYS B C 1
ATOM 934 O O . LYS B 1 11 ? -11.469 -18.5 -3.998 1 98 11 LYS B O 1
ATOM 939 N N . GLY B 1 12 ? -10.836 -20.5 -3.043 1 97.62 12 GLY B N 1
ATOM 940 C CA . GLY B 1 12 ? -11.75 -20.359 -1.922 1 97.62 12 GLY B CA 1
ATOM 941 C C .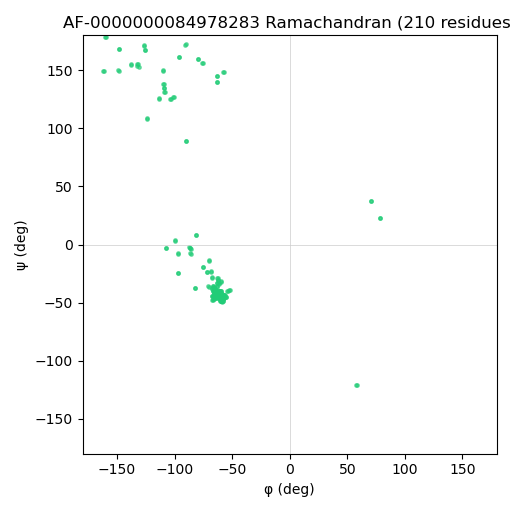 GLY B 1 12 ? -11.367 -19.25 -0.972 1 97.62 12 GLY B C 1
ATOM 942 O O . GLY B 1 12 ? -12.156 -18.859 -0.112 1 97.62 12 GLY B O 1
ATOM 943 N N . LYS B 1 13 ? -10.141 -18.766 -1.105 1 97.5 13 LYS B N 1
ATOM 944 C CA . LYS B 1 13 ? -9.617 -17.75 -0.187 1 9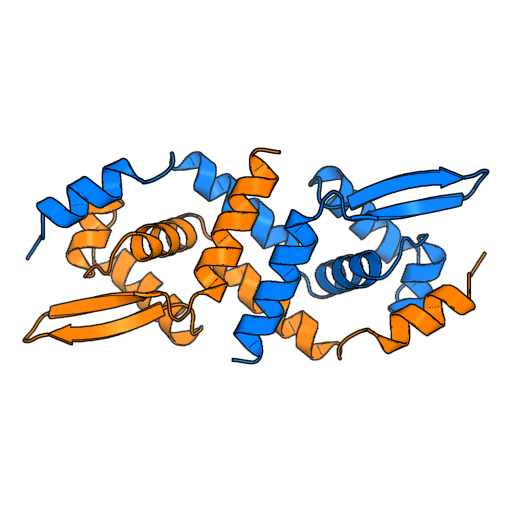7.5 13 LYS B CA 1
ATOM 945 C C . LYS B 1 13 ? -9.531 -16.391 -0.861 1 97.5 13 LYS B C 1
ATOM 947 O O . LYS B 1 13 ? -9.188 -15.398 -0.219 1 97.5 13 LYS B O 1
ATOM 952 N N . MET B 1 14 ? -9.859 -16.359 -2.092 1 97.88 14 MET B N 1
ATOM 953 C CA . MET B 1 14 ? -9.789 -15.109 -2.852 1 97.88 14 MET B CA 1
ATOM 954 C C . MET B 1 14 ? -11 -14.234 -2.574 1 97.88 14 MET B C 1
ATOM 956 O O . MET 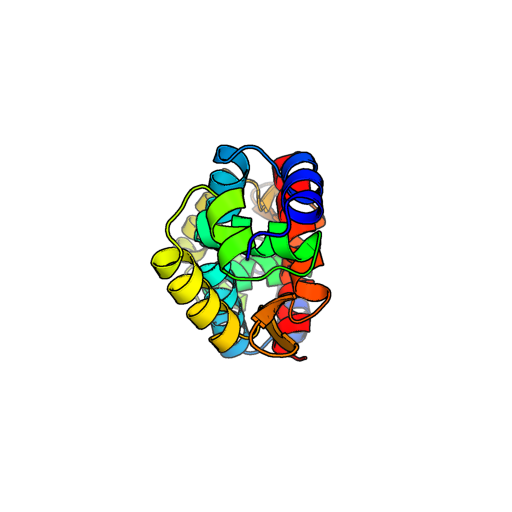B 1 14 ? -12.016 -14.711 -2.055 1 97.88 14 MET B O 1
ATOM 960 N N . GLN B 1 15 ? -10.875 -12.945 -2.846 1 97 15 GLN B N 1
ATOM 961 C CA . GLN B 1 15 ? -11.945 -11.953 -2.768 1 97 15 GLN B CA 1
ATOM 962 C C . GLN B 1 15 ? -12.578 -11.727 -4.137 1 97 15 GLN B C 1
ATOM 964 O O . GLN B 1 15 ? -12.023 -12.117 -5.16 1 97 15 GLN B O 1
ATOM 969 N N . PRO B 1 16 ? -13.797 -11.148 -4.098 1 96.44 16 PRO B N 1
ATOM 970 C CA . PRO B 1 16 ? -14.359 -10.734 -5.383 1 96.44 16 PRO B CA 1
ATOM 971 C C . PRO B 1 16 ? -13.453 -9.766 -6.141 1 96.44 16 PRO B C 1
ATOM 973 O O . PRO B 1 16 ? -12.766 -8.938 -5.523 1 96.44 16 PRO B O 1
ATOM 976 N N . LYS B 1 17 ? -13.484 -9.828 -7.484 1 95.56 17 LYS B N 1
ATOM 977 C CA . LYS B 1 17 ? -12.617 -9.023 -8.344 1 95.56 17 LYS B CA 1
ATOM 978 C C . LYS B 1 17 ? -12.734 -7.539 -8.016 1 95.56 17 LYS B C 1
ATOM 980 O O . LYS B 1 17 ? -11.742 -6.812 -8.023 1 95.56 17 LYS B O 1
ATOM 985 N N . ASP B 1 18 ? -13.914 -7.047 -7.742 1 96.31 18 ASP B N 1
ATOM 986 C CA . ASP B 1 18 ? -14.164 -5.637 -7.465 1 96.31 18 ASP B CA 1
ATOM 987 C C . ASP B 1 18 ? -13.406 -5.18 -6.219 1 96.31 18 ASP B C 1
ATOM 989 O O . ASP B 1 18 ? -13.016 -4.016 -6.117 1 96.31 18 ASP B O 1
ATOM 993 N N . ASP B 1 19 ? -13.211 -6.082 -5.297 1 97 19 ASP B N 1
ATOM 994 C CA . ASP B 1 19 ? -12.453 -5.742 -4.098 1 97 19 ASP B CA 1
ATOM 995 C C . ASP B 1 19 ? -11 -5.414 -4.441 1 97 19 ASP B C 1
ATOM 997 O O . ASP B 1 19 ? -10.406 -4.504 -3.859 1 97 19 ASP B O 1
ATOM 1001 N N . TYR B 1 20 ? -10.5 -6.125 -5.34 1 97.62 20 TYR B N 1
ATOM 1002 C CA . TYR B 1 20 ? -9.125 -5.887 -5.762 1 97.62 20 TYR B CA 1
ATOM 1003 C C . TYR B 1 20 ? -9.008 -4.578 -6.535 1 97.62 20 TYR B C 1
ATOM 1005 O O . TYR B 1 20 ? -8 -3.871 -6.426 1 97.62 20 TYR B O 1
ATOM 1013 N N . ILE B 1 21 ? -10.008 -4.332 -7.266 1 97.12 21 ILE B N 1
ATOM 1014 C CA . ILE B 1 21 ? -10.031 -3.074 -8.008 1 97.12 21 ILE B CA 1
ATOM 1015 C C . ILE B 1 21 ? -10.078 -1.9 -7.031 1 97.12 21 ILE B C 1
ATOM 1017 O O . ILE B 1 21 ? -9.367 -0.913 -7.203 1 97.12 21 ILE B O 1
ATOM 1021 N N . GLN B 1 22 ? -10.852 -2.041 -6.047 1 96.69 22 GLN B N 1
ATOM 1022 C CA . GLN B 1 22 ? -10.945 -1.002 -5.027 1 96.69 22 GLN B CA 1
ATOM 1023 C C . GLN B 1 22 ? -9.625 -0.857 -4.273 1 96.69 22 GLN B C 1
ATOM 1025 O O . GLN B 1 22 ? -9.172 0.26 -4.016 1 96.69 22 GLN B O 1
ATOM 1030 N N . LEU B 1 23 ? -9.055 -1.979 -3.932 1 97.31 23 LEU B N 1
ATOM 1031 C CA . LEU B 1 23 ? -7.777 -1.964 -3.23 1 97.31 23 LEU B CA 1
ATOM 1032 C C . LEU B 1 23 ? -6.699 -1.3 -4.082 1 97.31 23 LEU B C 1
ATOM 1034 O O . LEU B 1 23 ? -5.93 -0.478 -3.582 1 97.31 23 LEU B O 1
ATOM 1038 N N . ALA B 1 24 ? -6.676 -1.656 -5.344 1 97.75 24 ALA B N 1
ATOM 1039 C CA . ALA B 1 24 ? -5.727 -1.042 -6.27 1 97.75 24 ALA B CA 1
ATOM 1040 C C . ALA B 1 24 ? -5.93 0.469 -6.34 1 97.75 24 ALA B C 1
ATOM 1042 O O . ALA B 1 24 ? -4.961 1.231 -6.367 1 97.75 24 ALA B O 1
ATOM 1043 N N . SER B 1 25 ? -7.141 0.889 -6.371 1 96.62 25 SER B N 1
ATOM 1044 C CA . SER B 1 25 ? -7.465 2.312 -6.402 1 96.62 25 SER B CA 1
ATOM 1045 C C . SER B 1 25 ? -6.953 3.023 -5.152 1 96.62 25 SER B C 1
ATOM 1047 O O . SER B 1 25 ? -6.449 4.145 -5.234 1 96.62 25 SER B O 1
ATOM 1049 N N . LEU B 1 26 ? -7.102 2.367 -4.082 1 95.56 26 LEU B N 1
ATOM 1050 C CA . LEU B 1 26 ? -6.566 2.908 -2.84 1 95.56 26 LEU B CA 1
ATOM 1051 C C . LEU B 1 26 ? -5.055 3.096 -2.936 1 95.56 26 LEU B C 1
ATOM 1053 O O . LEU B 1 26 ? -4.535 4.156 -2.584 1 95.56 26 LEU B O 1
ATOM 1057 N N . PHE B 1 27 ? -4.352 2.105 -3.447 1 97 27 PHE B N 1
ATOM 1058 C CA . PHE B 1 27 ? -2.896 2.156 -3.512 1 97 27 PHE B CA 1
ATOM 1059 C C . PHE B 1 27 ? -2.436 3.225 -4.496 1 97 27 PHE B C 1
ATOM 1061 O O . PHE B 1 27 ? -1.38 3.834 -4.309 1 97 27 PHE B O 1
ATOM 1068 N N . LYS B 1 28 ? -3.236 3.5 -5.484 1 96.31 28 LYS B N 1
ATOM 1069 C CA . LYS B 1 28 ? -2.912 4.586 -6.406 1 96.31 28 LYS B CA 1
ATOM 1070 C C . LYS B 1 28 ? -2.811 5.918 -5.672 1 96.31 28 LYS B C 1
ATOM 1072 O O . LYS B 1 28 ? -2.012 6.781 -6.047 1 96.31 28 LYS B O 1
ATOM 1077 N N . LEU B 1 29 ? -3.574 6.023 -4.672 1 94.5 29 LEU B N 1
ATOM 1078 C CA . LEU B 1 29 ? -3.549 7.262 -3.898 1 94.5 29 LEU B CA 1
ATOM 1079 C C . LEU B 1 29 ? -2.227 7.406 -3.152 1 94.5 29 LEU B C 1
ATOM 1081 O O . LEU B 1 29 ? -1.832 8.516 -2.793 1 94.5 29 LEU B O 1
ATOM 1085 N N . PHE B 1 30 ? -1.605 6.277 -2.93 1 96.31 30 PHE B N 1
ATOM 1086 C CA . PHE B 1 30 ? -0.289 6.281 -2.303 1 96.31 30 PHE B CA 1
ATOM 1087 C C . PHE B 1 30 ? 0.807 6.473 -3.344 1 96.31 30 PHE B C 1
ATOM 1089 O O . PHE B 1 30 ? 1.988 6.551 -3.002 1 96.31 30 PHE B O 1
ATOM 1096 N N . GLY B 1 31 ? 0.409 6.523 -4.602 1 96 31 GLY B N 1
ATOM 1097 C CA . GLY B 1 31 ? 1.372 6.535 -5.691 1 96 31 GLY B CA 1
ATOM 1098 C C . GLY B 1 31 ? 1.95 7.914 -5.961 1 96 31 GLY B C 1
ATOM 1099 O O . GLY B 1 31 ? 2.572 8.141 -7 1 96 31 GLY B O 1
ATOM 1100 N N . ASP B 1 32 ? 1.673 8.859 -5.133 1 95.69 32 ASP B N 1
ATOM 1101 C CA . ASP B 1 32 ? 2.205 10.219 -5.215 1 95.69 32 ASP B CA 1
ATOM 1102 C C . ASP B 1 32 ? 3.129 10.516 -4.035 1 95.69 32 ASP B C 1
ATOM 1104 O O . ASP B 1 32 ? 2.742 10.344 -2.879 1 95.69 32 ASP B O 1
ATOM 1108 N N . GLY B 1 33 ? 4.359 10.945 -4.355 1 96.19 33 GLY B N 1
ATOM 1109 C CA . GLY B 1 33 ? 5.363 11.164 -3.326 1 96.19 33 GLY B CA 1
ATOM 1110 C C . GLY B 1 33 ? 4.949 12.203 -2.299 1 96.19 33 GLY B C 1
ATOM 1111 O O . GLY B 1 33 ? 5.219 12.039 -1.106 1 96.19 33 GLY B O 1
ATOM 1112 N N . THR B 1 34 ? 4.336 13.25 -2.752 1 95.88 34 THR B N 1
ATOM 1113 C CA . THR B 1 34 ? 3.896 14.312 -1.854 1 95.88 34 THR B CA 1
ATOM 1114 C C . THR B 1 34 ? 2.785 13.812 -0.932 1 95.88 34 THR B C 1
ATOM 1116 O O . THR B 1 34 ? 2.783 14.117 0.264 1 95.88 34 THR B O 1
ATOM 1119 N N . ARG B 1 35 ? 1.866 13.125 -1.464 1 97.19 35 ARG B N 1
ATOM 1120 C CA . ARG B 1 35 ? 0.786 12.562 -0.661 1 97.19 35 ARG B CA 1
ATOM 1121 C C . ARG B 1 35 ? 1.333 11.633 0.417 1 97.19 35 ARG B C 1
ATOM 1123 O O . ARG B 1 35 ? 0.88 11.672 1.563 1 97.19 35 ARG B O 1
ATOM 1130 N N . VAL B 1 36 ? 2.301 10.805 0.041 1 97.75 36 VAL B N 1
ATOM 1131 C CA . VAL B 1 36 ? 2.879 9.867 0.998 1 97.75 36 VAL B CA 1
ATOM 1132 C C . VAL B 1 36 ? 3.631 10.633 2.082 1 97.75 36 VAL B C 1
ATOM 1134 O O . VAL B 1 36 ? 3.621 10.242 3.252 1 97.75 36 VAL B O 1
ATOM 1137 N N . GLN B 1 37 ? 4.273 11.734 1.705 1 98.12 37 GLN B N 1
ATOM 1138 C CA . GLN B 1 37 ? 4.926 12.594 2.684 1 98.12 37 GLN B CA 1
ATOM 1139 C C . GLN B 1 37 ? 3.918 13.156 3.686 1 98.12 37 GLN B C 1
ATOM 1141 O O . GLN B 1 37 ? 4.172 13.156 4.891 1 98.12 37 GLN B O 1
ATOM 1146 N N . ILE B 1 38 ? 2.857 13.586 3.129 1 98.5 38 ILE B N 1
ATOM 1147 C CA . ILE B 1 38 ? 1.808 14.156 3.969 1 98.5 38 ILE B CA 1
ATOM 1148 C C . ILE B 1 38 ? 1.313 13.102 4.961 1 98.5 38 ILE B C 1
ATOM 1150 O O . ILE B 1 38 ? 1.213 13.367 6.16 1 98.5 38 ILE B O 1
ATOM 1154 N N . LEU B 1 39 ? 1.039 11.938 4.473 1 98.5 39 LEU B N 1
ATOM 1155 C CA . LEU B 1 39 ? 0.53 10.859 5.316 1 98.5 39 LEU B CA 1
ATOM 1156 C C . LEU B 1 39 ? 1.548 10.484 6.391 1 98.5 39 LEU B C 1
ATOM 1158 O O . LEU B 1 39 ? 1.185 10.273 7.547 1 98.5 39 LEU B O 1
ATOM 1162 N N . HIS B 1 40 ? 2.75 10.359 5.969 1 98.5 40 HIS B N 1
ATOM 1163 C CA . HIS B 1 40 ? 3.787 10.016 6.934 1 98.5 40 HIS B CA 1
ATOM 1164 C C . HIS B 1 40 ? 3.939 11.102 7.992 1 98.5 40 HIS B C 1
ATOM 1166 O O . HIS B 1 40 ? 4.129 10.805 9.172 1 98.5 40 HIS B O 1
ATOM 1172 N N . ALA B 1 41 ? 3.898 12.383 7.578 1 98.69 41 ALA B N 1
ATOM 1173 C CA . ALA B 1 41 ? 3.943 13.492 8.531 1 98.69 41 ALA B CA 1
ATOM 1174 C C . ALA B 1 41 ? 2.803 13.398 9.539 1 98.69 41 ALA B C 1
ATOM 1176 O O . ALA B 1 41 ? 3.02 13.539 10.742 1 98.69 41 ALA B O 1
ATOM 1177 N N . LEU B 1 42 ? 1.649 13.094 9.062 1 98.62 42 LEU B N 1
ATOM 1178 C CA . LEU B 1 42 ? 0.453 13.039 9.891 1 98.62 42 LEU B CA 1
ATOM 1179 C C . LEU B 1 42 ? 0.488 11.82 10.812 1 98.62 42 LEU B C 1
ATOM 1181 O O . LEU B 1 42 ? -0.258 11.75 11.789 1 98.62 42 LEU B O 1
ATOM 1185 N N . GLU B 1 43 ? 1.229 10.836 10.422 1 97.56 43 GLU B N 1
ATOM 1186 C CA . GLU B 1 43 ? 1.49 9.711 11.32 1 97.56 43 GLU B CA 1
ATOM 1187 C C . GLU B 1 43 ? 2.213 10.172 12.586 1 97.56 43 GLU B C 1
ATOM 1189 O O . GLU B 1 43 ? 2.008 9.602 13.656 1 97.56 43 GLU B O 1
ATOM 1194 N N . GLN B 1 44 ? 3.008 11.125 12.406 1 97.69 44 GLN B N 1
ATOM 1195 C CA . GLN B 1 44 ? 3.846 11.578 13.508 1 97.69 44 GLN B CA 1
ATOM 1196 C C . GLN B 1 44 ? 3.078 12.523 14.43 1 97.69 44 GLN B C 1
ATOM 1198 O O . GLN B 1 44 ? 3.287 12.531 15.641 1 97.69 44 GLN B O 1
ATOM 1203 N N . SER B 1 45 ? 2.25 13.344 13.844 1 98.19 45 SER B N 1
ATOM 1204 C CA . SER B 1 45 ? 1.48 14.32 14.602 1 98.19 45 SER B CA 1
ATOM 1205 C C . SER B 1 45 ? 0.299 14.844 13.789 1 98.19 45 SER B C 1
ATOM 1207 O O . SER B 1 45 ? 0.371 14.93 12.562 1 98.19 45 SER B O 1
ATOM 1209 N N . GLU B 1 46 ? -0.738 15.18 14.531 1 98.06 46 GLU B N 1
ATOM 1210 C CA . GLU B 1 46 ? -1.774 16 13.906 1 98.06 46 GLU B CA 1
ATOM 1211 C C . GLU B 1 46 ? -1.226 17.359 13.484 1 98.06 46 GLU B C 1
ATOM 1213 O O . GLU B 1 46 ? -0.455 17.969 14.219 1 98.06 46 GLU B O 1
ATOM 1218 N N . MET B 1 47 ? -1.656 17.859 12.281 1 98.56 47 MET B N 1
ATOM 1219 C CA . MET B 1 47 ? -1.088 19.094 11.773 1 98.56 47 MET B CA 1
ATOM 1220 C C . MET B 1 47 ? -2.111 19.859 10.93 1 98.56 47 MET B C 1
ATOM 1222 O O . MET B 1 47 ? -3.025 19.266 10.367 1 98.56 47 MET B O 1
ATOM 1226 N N . CYS B 1 48 ? -1.979 21.172 10.938 1 98.44 48 CYS B N 1
ATOM 1227 C CA . CYS B 1 48 ? -2.838 21.984 10.078 1 98.44 48 CYS B CA 1
ATOM 1228 C C . CYS B 1 48 ? -2.186 22.203 8.719 1 98.44 48 CYS B C 1
ATOM 1230 O O . CYS B 1 48 ? -1.021 21.859 8.516 1 98.44 48 CYS B O 1
ATOM 1232 N N . VAL B 1 49 ? -2.881 22.766 7.809 1 98.25 49 VAL B N 1
ATOM 1233 C CA . VAL B 1 49 ? -2.439 23.016 6.438 1 98.25 49 VAL B CA 1
ATOM 1234 C C . VAL B 1 49 ? -1.16 23.844 6.449 1 98.25 49 VAL B C 1
ATOM 1236 O O . VAL B 1 49 ? -0.191 23.516 5.762 1 98.25 49 VAL B O 1
ATOM 1239 N N . CYS B 1 50 ? -1.11 24.844 7.277 1 98 50 CYS B N 1
ATOM 1240 C CA . CYS B 1 50 ? 0.045 25.734 7.324 1 98 50 CYS B CA 1
ATOM 1241 C C . CYS B 1 50 ? 1.288 25 7.797 1 98 50 CYS B C 1
ATOM 1243 O O . CYS B 1 50 ? 2.373 25.172 7.238 1 98 50 CYS B O 1
ATOM 1245 N N . ASP B 1 51 ? 1.109 24.188 8.797 1 98.5 51 ASP B N 1
ATOM 1246 C CA . ASP B 1 51 ? 2.221 23.375 9.305 1 98.5 51 ASP B CA 1
ATOM 1247 C C . ASP B 1 51 ? 2.777 22.469 8.219 1 98.5 51 ASP B C 1
ATOM 1249 O O . ASP B 1 51 ? 3.992 22.391 8.023 1 98.5 51 ASP B O 1
ATOM 1253 N N . LEU B 1 52 ? 1.916 21.797 7.555 1 98.56 52 LEU B N 1
ATOM 1254 C CA . LEU B 1 52 ? 2.314 20.859 6.512 1 98.56 52 LEU B CA 1
ATOM 1255 C C . LEU B 1 52 ? 2.998 21.594 5.359 1 98.56 52 LEU B C 1
ATOM 1257 O O . LEU B 1 52 ? 3.967 21.078 4.785 1 98.56 52 LEU B O 1
ATOM 1261 N N . ALA B 1 53 ? 2.477 22.734 4.988 1 98.38 53 ALA B N 1
ATOM 1262 C CA . ALA B 1 53 ? 3.055 23.516 3.9 1 98.38 53 ALA B CA 1
ATOM 1263 C C . ALA B 1 53 ? 4.5 23.891 4.207 1 98.38 53 ALA B C 1
ATOM 1265 O O . ALA B 1 53 ? 5.379 23.766 3.354 1 98.38 53 ALA B O 1
ATOM 1266 N N . VAL B 1 54 ? 4.742 24.328 5.398 1 98.19 54 VAL B N 1
ATOM 1267 C CA . VAL B 1 54 ? 6.082 24.703 5.84 1 98.19 54 VAL B CA 1
ATOM 1268 C C . VAL B 1 54 ? 6.973 23.469 5.898 1 98.19 54 VAL B C 1
ATOM 1270 O O . VAL B 1 54 ? 8.102 23.484 5.406 1 98.19 54 VAL B O 1
ATOM 1273 N N . LEU B 1 55 ? 6.469 22.422 6.492 1 98.19 55 LEU B N 1
ATOM 1274 C CA . LEU B 1 55 ? 7.223 21.188 6.676 1 98.19 55 LEU B CA 1
ATOM 1275 C C . LEU B 1 55 ? 7.719 20.641 5.34 1 98.19 55 LEU B C 1
ATOM 1277 O O . LEU B 1 55 ? 8.867 20.219 5.227 1 98.19 55 LEU B O 1
ATOM 1281 N N . LEU B 1 56 ? 6.832 20.641 4.316 1 97.5 56 LEU B N 1
ATOM 1282 C CA . LEU B 1 56 ? 7.121 19.969 3.059 1 97.5 56 LEU B CA 1
ATOM 1283 C C . LEU B 1 56 ? 7.645 20.953 2.018 1 97.5 56 LEU B C 1
ATOM 1285 O O . LEU B 1 56 ? 8.047 20.547 0.925 1 97.5 56 LEU B O 1
ATOM 1289 N N . GLY B 1 57 ? 7.605 22.203 2.314 1 96.94 57 GLY B N 1
ATOM 1290 C CA . GLY B 1 57 ? 8.117 23.219 1.4 1 96.94 57 GLY B CA 1
ATOM 1291 C C . GLY B 1 57 ? 7.254 23.391 0.164 1 96.94 57 GLY B C 1
ATOM 1292 O O . GLY B 1 57 ? 7.773 23.516 -0.948 1 96.94 57 GLY B O 1
ATOM 1293 N N . VAL B 1 58 ? 6.016 23.297 0.308 1 96.69 58 VAL B N 1
ATOM 1294 C CA . VAL B 1 58 ? 5.062 23.5 -0.782 1 96.69 58 VAL B CA 1
ATOM 1295 C C . VAL B 1 58 ? 4.02 24.531 -0.375 1 96.69 58 VAL B C 1
ATOM 1297 O O . VAL B 1 58 ? 3.996 24.984 0.775 1 96.69 58 VAL B O 1
ATOM 1300 N N . THR B 1 59 ? 3.186 24.984 -1.27 1 97.38 59 THR B N 1
ATOM 1301 C CA . THR B 1 59 ? 2.209 26.031 -0.992 1 97.38 59 THR B CA 1
ATOM 1302 C C . THR B 1 59 ? 1.039 25.469 -0.184 1 97.38 59 THR B C 1
ATOM 1304 O O . THR B 1 59 ? 0.747 24.281 -0.244 1 97.38 59 THR B O 1
ATOM 1307 N N . LYS B 1 60 ? 0.391 26.344 0.521 1 97.56 60 LYS B N 1
ATOM 1308 C CA . LYS B 1 60 ? -0.818 25.969 1.249 1 97.56 60 LYS B CA 1
ATOM 1309 C C . LYS B 1 60 ? -1.892 25.438 0.299 1 97.56 60 LYS B C 1
ATOM 1311 O O . LYS B 1 60 ? -2.635 24.516 0.641 1 97.56 60 LYS B O 1
ATOM 1316 N N . SER B 1 61 ? -1.97 26.062 -0.77 1 97.31 61 SER B N 1
ATOM 1317 C CA . SER B 1 61 ? -2.953 25.641 -1.76 1 97.31 61 SER B CA 1
ATOM 1318 C C . SER B 1 61 ? -2.713 24.203 -2.199 1 97.31 61 SER B C 1
ATOM 1320 O O . SER B 1 61 ? -3.656 23.422 -2.312 1 97.31 61 SER B O 1
ATOM 1322 N N . ALA B 1 62 ? -1.429 23.859 -2.508 1 96.31 62 ALA B N 1
ATOM 1323 C CA . ALA B 1 62 ? -1.072 22.5 -2.9 1 96.31 62 ALA B CA 1
ATOM 1324 C C . ALA B 1 62 ? -1.422 21.5 -1.8 1 96.31 62 ALA B C 1
ATOM 1326 O O . ALA B 1 62 ? -1.972 20.438 -2.074 1 96.31 62 ALA B O 1
ATOM 1327 N N . ILE B 1 63 ? -1.113 21.875 -0.579 1 97.88 63 ILE B N 1
ATOM 1328 C CA . ILE B 1 63 ? -1.413 21 0.56 1 97.88 63 ILE B CA 1
ATOM 1329 C C . ILE B 1 63 ? -2.924 20.828 0.691 1 97.88 63 ILE B C 1
ATOM 1331 O O . ILE B 1 63 ? -3.414 19.719 0.881 1 97.88 63 ILE B O 1
ATOM 1335 N N . SER B 1 64 ? -3.631 21.906 0.604 1 97.56 64 SER B N 1
ATOM 1336 C CA . SER B 1 64 ? -5.082 21.859 0.744 1 97.56 64 SER B CA 1
ATOM 1337 C C . SER B 1 64 ? -5.707 20.922 -0.294 1 97.56 64 SER B C 1
ATOM 1339 O O . SER B 1 64 ? -6.59 20.125 0.029 1 97.56 64 SER B O 1
ATOM 1341 N N . HIS B 1 65 ? -5.273 21.094 -1.466 1 97 65 HIS B N 1
ATOM 1342 C CA . HIS B 1 65 ? -5.766 20.25 -2.543 1 97 65 HIS B CA 1
ATOM 1343 C C . HIS B 1 65 ? -5.508 18.766 -2.242 1 97 65 HIS B C 1
ATOM 1345 O O . HIS B 1 65 ? -6.41 17.938 -2.375 1 97 65 HIS B O 1
ATOM 1351 N N . GLN B 1 66 ? -4.316 18.453 -1.854 1 96.94 66 GLN B N 1
ATOM 1352 C CA . GLN B 1 66 ? -3.945 17.062 -1.557 1 96.94 66 GLN B CA 1
ATOM 1353 C C . GLN B 1 66 ? -4.734 16.531 -0.367 1 96.94 66 GLN B C 1
ATOM 1355 O O . GLN B 1 66 ? -5.211 15.391 -0.395 1 96.94 66 GLN B O 1
ATOM 1360 N N . LEU B 1 67 ? -4.883 17.359 0.618 1 97.81 67 LEU B N 1
ATOM 1361 C CA . LEU B 1 67 ? -5.621 16.938 1.809 1 97.81 67 LEU B CA 1
ATOM 1362 C C . LEU B 1 67 ? -7.086 16.688 1.476 1 97.81 67 LEU B C 1
ATOM 1364 O O . LEU B 1 67 ? -7.695 15.758 2.025 1 97.81 67 LEU B O 1
ATOM 1368 N N . LYS B 1 68 ? -7.602 17.484 0.639 1 97 68 LYS B N 1
ATOM 1369 C CA . LYS B 1 68 ? -8.977 17.266 0.204 1 97 68 LYS B CA 1
ATOM 1370 C C . LYS B 1 68 ? -9.117 15.898 -0.465 1 97 68 LYS B C 1
ATOM 1372 O O . LYS B 1 68 ? -10.039 15.141 -0.151 1 97 68 LYS B O 1
ATOM 1377 N N . ALA B 1 69 ? -8.25 15.57 -1.37 1 95.44 69 ALA B N 1
ATOM 1378 C CA . ALA B 1 69 ? -8.266 14.281 -2.057 1 95.44 69 ALA B CA 1
ATOM 1379 C C . ALA B 1 69 ? -8.094 13.125 -1.068 1 95.44 69 ALA B C 1
ATOM 1381 O O . ALA B 1 69 ? -8.812 12.125 -1.145 1 95.44 69 ALA B O 1
ATOM 1382 N N . LEU B 1 70 ? -7.18 13.25 -0.129 1 97.25 70 LEU B N 1
ATOM 1383 C CA . LEU B 1 70 ? -6.895 12.227 0.865 1 97.25 70 LEU B CA 1
ATOM 1384 C C . LEU B 1 70 ? -8.086 12.023 1.795 1 97.25 70 LEU B C 1
ATOM 1386 O O . LEU B 1 70 ? -8.391 10.891 2.186 1 97.25 70 LEU B O 1
ATOM 1390 N N . ARG B 1 71 ? -8.727 13.117 2.09 1 97.06 71 ARG B N 1
ATOM 1391 C CA . ARG B 1 71 ? -9.906 13.055 2.947 1 97.06 71 ARG B CA 1
ATOM 1392 C C . ARG B 1 71 ? -11.055 12.336 2.252 1 97.06 71 ARG B C 1
ATOM 1394 O O . ARG B 1 71 ? -11.711 11.477 2.85 1 97.06 71 ARG B O 1
ATOM 1401 N N . LEU B 1 72 ? -11.281 12.648 0.997 1 94.69 72 LEU B N 1
ATOM 1402 C CA . LEU B 1 72 ? -12.344 12.023 0.216 1 94.69 72 LEU B CA 1
ATOM 1403 C C . LEU B 1 72 ? -12.102 10.523 0.073 1 94.69 72 LEU B C 1
ATOM 1405 O O . LEU B 1 72 ? -13.047 9.742 0.019 1 94.69 72 LEU B O 1
ATOM 1409 N N . ALA B 1 73 ? -10.852 10.164 0.097 1 93.62 73 ALA B N 1
ATOM 1410 C CA . ALA B 1 73 ? -10.477 8.758 -0.04 1 93.62 73 ALA B CA 1
ATOM 1411 C C . ALA B 1 73 ? -10.477 8.055 1.314 1 93.62 73 ALA B C 1
ATOM 1413 O O . ALA B 1 73 ? -10.172 6.863 1.403 1 93.62 73 ALA B O 1
ATOM 1414 N N . GLY B 1 74 ? -10.742 8.758 2.359 1 95.38 74 GLY B N 1
ATOM 1415 C CA . GLY B 1 74 ? -10.828 8.172 3.688 1 95.38 74 GLY B CA 1
ATOM 1416 C C . GLY B 1 74 ? -9.477 7.91 4.316 1 95.38 74 GLY B C 1
ATOM 1417 O O . GLY B 1 74 ? -9.359 7.07 5.211 1 95.38 74 GLY B O 1
ATOM 1418 N N . LEU B 1 75 ? -8.445 8.555 3.93 1 97.38 75 LEU B N 1
ATOM 1419 C CA . LEU B 1 75 ? -7.105 8.281 4.434 1 97.38 75 LEU B CA 1
ATOM 1420 C C . LEU B 1 75 ? -6.742 9.242 5.559 1 97.38 75 LEU B C 1
ATOM 1422 O O . LEU B 1 75 ? -5.859 8.945 6.371 1 97.38 75 LEU B O 1
ATOM 1426 N N . VAL B 1 76 ? -7.395 10.414 5.566 1 98.38 76 VAL B N 1
ATOM 1427 C CA . VAL B 1 76 ? -7.168 11.375 6.648 1 98.38 76 VAL B CA 1
ATOM 1428 C C . VAL B 1 76 ? -8.508 11.867 7.188 1 98.38 76 VAL B C 1
ATOM 1430 O O . VAL B 1 76 ? -9.539 11.734 6.523 1 98.38 76 VAL B O 1
ATOM 1433 N N . LYS B 1 77 ? -8.477 12.273 8.344 1 98 77 LYS B N 1
ATOM 1434 C CA . LYS B 1 77 ? -9.609 12.938 8.984 1 98 77 LYS B CA 1
ATOM 1435 C C . LYS B 1 77 ? -9.203 14.297 9.547 1 98 77 LYS B C 1
ATOM 1437 O O . LYS B 1 77 ? -8.023 14.664 9.508 1 98 77 LYS B O 1
ATOM 1442 N N . PHE B 1 78 ? -10.18 15.055 9.906 1 97.56 78 PHE B N 1
ATOM 1443 C CA . PHE B 1 78 ? -9.859 16.391 10.398 1 97.56 78 PHE B CA 1
ATOM 1444 C C . PHE B 1 78 ? -10.719 16.734 11.609 1 97.56 78 PHE B C 1
ATOM 1446 O O . PHE B 1 78 ? -11.781 16.141 11.82 1 97.56 78 PHE B O 1
ATOM 1453 N N . ARG B 1 79 ? -10.289 17.594 12.445 1 97.38 79 ARG B N 1
ATOM 1454 C CA . ARG B 1 79 ? -11.039 18.25 13.516 1 97.38 79 ARG B CA 1
ATOM 1455 C C . ARG B 1 79 ? -10.789 19.75 13.508 1 97.38 79 ARG B C 1
ATOM 1457 O O . ARG B 1 79 ? -9.75 20.219 13.023 1 97.38 79 ARG B O 1
ATOM 1464 N N . ARG B 1 80 ? -11.758 20.422 14.008 1 96.44 80 ARG B N 1
ATOM 1465 C CA . ARG B 1 80 ? -11.633 21.875 14.078 1 96.44 80 ARG B CA 1
ATOM 1466 C C . ARG B 1 80 ? -11.445 22.344 15.523 1 96.44 80 ARG B C 1
ATOM 1468 O O . ARG B 1 80 ? -12.102 21.828 16.438 1 96.44 80 ARG B O 1
ATOM 1475 N N . GLU B 1 81 ? -10.586 23.078 15.664 1 94.94 81 GLU B N 1
ATOM 1476 C CA . GLU B 1 81 ? -10.383 23.812 16.906 1 94.94 81 GLU B CA 1
ATOM 1477 C C . GLU B 1 81 ? -10.344 25.312 16.688 1 94.94 81 GLU B C 1
ATOM 1479 O O . GLU B 1 81 ? -9.359 25.844 16.156 1 94.94 81 GLU B O 1
ATOM 1484 N N . ALA B 1 82 ? -11.445 25.938 17.156 1 94.19 82 ALA B N 1
ATOM 1485 C CA . ALA B 1 82 ? -11.586 27.359 16.844 1 94.19 82 ALA B CA 1
ATOM 1486 C C . ALA B 1 82 ? -11.57 27.578 15.328 1 94.19 82 ALA B C 1
ATOM 1488 O O . ALA B 1 82 ? -12.406 27.047 14.602 1 94.19 82 ALA B O 1
ATOM 1489 N N . GLN B 1 83 ? -10.641 28.359 14.805 1 93.69 83 GLN B N 1
ATOM 1490 C CA . GLN B 1 83 ? -10.602 28.688 13.383 1 93.69 83 GLN B CA 1
ATOM 1491 C C . GLN B 1 83 ? -9.586 27.812 12.648 1 93.69 83 GLN B C 1
ATOM 1493 O O . GLN B 1 83 ? -9.352 27.984 11.445 1 93.69 83 GLN B O 1
ATOM 1498 N N . ILE B 1 84 ? -8.992 26.906 13.344 1 95.44 84 ILE B N 1
ATOM 1499 C CA . ILE B 1 84 ? -7.938 26.109 12.742 1 95.44 84 ILE B CA 1
ATOM 1500 C C . ILE B 1 84 ? -8.438 24.672 12.539 1 95.44 84 ILE B C 1
ATOM 1502 O O . ILE B 1 84 ? -9.086 24.109 13.414 1 95.44 84 ILE B O 1
ATOM 1506 N N . VAL B 1 85 ? -8.133 24.156 11.32 1 97.19 85 VAL B N 1
ATOM 1507 C CA . VAL B 1 85 ? -8.453 22.766 11.016 1 97.19 85 VAL B CA 1
ATOM 1508 C C . VAL B 1 85 ? -7.191 21.922 11.133 1 97.19 85 VAL B C 1
ATOM 1510 O O . VAL B 1 85 ? -6.168 22.219 10.516 1 97.19 85 VAL B O 1
ATOM 1513 N N . TYR B 1 86 ? -7.289 20.828 11.945 1 98.25 86 TYR B N 1
ATOM 1514 C CA . TYR B 1 86 ? -6.184 19.891 12.117 1 98.25 86 TYR B CA 1
ATOM 1515 C C . TYR B 1 86 ? -6.492 18.547 11.453 1 98.25 86 TYR B C 1
ATOM 1517 O O . TYR B 1 86 ? -7.617 18.047 11.539 1 98.25 86 TYR B O 1
ATOM 1525 N N . TYR B 1 87 ? -5.449 18.062 10.812 1 98.56 87 TYR B N 1
ATOM 1526 C CA . TYR B 1 87 ? -5.594 16.781 10.117 1 98.56 87 TYR B CA 1
ATOM 1527 C C . TYR B 1 87 ? -4.805 15.688 10.82 1 98.56 87 TYR B C 1
ATOM 1529 O O . TYR B 1 87 ? -3.771 15.953 11.438 1 98.56 87 TYR B O 1
ATOM 1537 N N . SER B 1 88 ? -5.297 14.492 10.711 1 98.44 88 SER B N 1
ATOM 1538 C CA . SER B 1 88 ? -4.637 13.273 11.18 1 98.44 88 SER B CA 1
ATOM 1539 C C . SER B 1 88 ? -4.992 12.078 10.305 1 98.44 88 SER B C 1
ATOM 1541 O O . SER B 1 88 ? -5.859 12.172 9.438 1 98.44 88 SER B O 1
ATOM 1543 N N . LEU B 1 89 ? -4.277 10.992 10.477 1 98.06 89 LEU B N 1
ATOM 1544 C CA . LEU B 1 89 ? -4.605 9.781 9.734 1 98.06 89 LEU B CA 1
ATOM 1545 C C . LEU B 1 89 ? -5.996 9.273 10.109 1 98.06 89 LEU B C 1
ATOM 1547 O O . LEU B 1 89 ? -6.426 9.414 11.258 1 98.06 89 LEU B O 1
ATOM 1551 N N . ALA B 1 90 ? -6.672 8.734 9.133 1 96.62 90 ALA B N 1
ATOM 1552 C CA . ALA B 1 90 ? -8.031 8.242 9.352 1 96.62 90 ALA B CA 1
ATOM 1553 C C . ALA B 1 90 ? -8.047 7.09 10.352 1 96.62 90 ALA B C 1
ATOM 1555 O O . ALA B 1 90 ? -8.945 6.996 11.188 1 96.62 90 ALA B O 1
ATOM 1556 N N . ASP B 1 91 ? -7.082 6.184 10.273 1 94.69 91 ASP B N 1
ATOM 1557 C CA . ASP B 1 91 ? -6.973 5.035 11.164 1 94.69 91 ASP B CA 1
ATOM 1558 C C . ASP B 1 91 ? -5.555 4.469 11.156 1 94.69 91 ASP B C 1
ATOM 1560 O O . ASP B 1 91 ? -4.676 4.992 10.477 1 94.69 91 ASP B O 1
ATOM 1564 N N . ASP B 1 92 ? -5.379 3.457 11.945 1 95.62 92 ASP B N 1
ATOM 1565 C CA . ASP B 1 92 ? -4.039 2.902 12.125 1 95.62 92 ASP B CA 1
ATOM 1566 C C . ASP B 1 92 ? -3.617 2.074 10.914 1 95.62 92 ASP B C 1
ATOM 1568 O O . ASP B 1 92 ? -2.432 1.792 10.734 1 95.62 92 ASP B O 1
ATOM 1572 N N . HIS B 1 93 ? -4.531 1.633 10.102 1 96.5 93 HIS B N 1
ATOM 1573 C CA . HIS B 1 93 ? -4.191 0.813 8.938 1 96.5 93 HIS B CA 1
ATOM 1574 C C . HIS B 1 93 ? -3.316 1.583 7.957 1 96.5 93 HIS B C 1
ATOM 1576 O O . HIS B 1 93 ? -2.371 1.026 7.395 1 96.5 93 HIS B O 1
ATOM 1582 N N . VAL B 1 94 ? -3.59 2.859 7.836 1 96.5 94 VAL B N 1
ATOM 1583 C CA . VAL B 1 94 ? -2.83 3.693 6.914 1 96.5 94 VAL B CA 1
ATOM 1584 C C . VAL B 1 94 ? -1.375 3.775 7.367 1 96.5 94 VAL B C 1
ATOM 1586 O O . VAL B 1 94 ? -0.457 3.609 6.559 1 96.5 94 VAL B O 1
ATOM 1589 N N . LYS B 1 95 ? -1.259 3.982 8.625 1 96.69 95 LYS B N 1
ATOM 1590 C CA . LYS B 1 95 ? 0.076 4.016 9.211 1 96.69 95 LYS B CA 1
ATOM 1591 C C . LYS B 1 95 ? 0.828 2.717 8.945 1 96.69 95 LYS B C 1
ATOM 1593 O O . LYS B 1 95 ? 1.999 2.736 8.562 1 96.69 95 LYS B O 1
ATOM 1598 N N . GLU B 1 96 ? 0.177 1.664 9.148 1 97.06 96 GLU B N 1
ATOM 1599 C CA . GLU B 1 96 ? 0.8 0.352 9.008 1 97.06 96 GLU B CA 1
ATOM 1600 C C . GLU B 1 96 ? 1.198 0.089 7.555 1 97.06 96 GLU B C 1
ATOM 1602 O O . GLU B 1 96 ? 2.242 -0.512 7.293 1 97.06 96 GLU B O 1
ATOM 1607 N N . ILE B 1 97 ? 0.373 0.482 6.668 1 97.12 97 ILE B N 1
ATOM 1608 C CA . ILE B 1 97 ? 0.668 0.313 5.25 1 97.12 97 ILE B CA 1
ATOM 1609 C C . ILE B 1 97 ? 1.953 1.059 4.898 1 97.12 97 ILE B C 1
ATOM 1611 O O . ILE B 1 97 ? 2.859 0.491 4.285 1 97.12 97 ILE B O 1
ATOM 1615 N N . ILE B 1 98 ? 2.076 2.297 5.297 1 96.94 98 ILE B N 1
ATOM 1616 C CA . ILE B 1 98 ? 3.234 3.131 5 1 96.94 98 ILE B CA 1
ATOM 1617 C C . ILE B 1 98 ? 4.48 2.537 5.656 1 96.94 98 ILE B C 1
ATOM 1619 O O . ILE B 1 98 ? 5.523 2.402 5.016 1 96.94 98 ILE B O 1
ATOM 1623 N N . ASP B 1 99 ? 4.301 2.15 6.918 1 96.69 99 ASP B N 1
ATOM 1624 C CA . ASP B 1 99 ? 5.434 1.598 7.652 1 96.69 99 ASP B CA 1
ATOM 1625 C C . ASP B 1 99 ? 5.953 0.325 6.988 1 96.69 99 ASP B C 1
ATOM 1627 O O . ASP B 1 99 ? 7.164 0.151 6.832 1 96.69 99 ASP B O 1
ATOM 1631 N N . LYS B 1 100 ? 5.082 -0.513 6.598 1 96.69 100 LYS B N 1
ATOM 1632 C CA . LYS B 1 100 ? 5.48 -1.762 5.953 1 96.69 100 LYS B CA 1
ATOM 1633 C C . LYS B 1 100 ? 6.105 -1.503 4.586 1 96.69 100 LYS B C 1
ATOM 1635 O O . LYS B 1 100 ? 7.008 -2.227 4.164 1 96.69 100 LYS B O 1
ATOM 1640 N N . GLY B 1 101 ? 5.543 -0.532 3.883 1 96.62 101 GLY B N 1
ATOM 1641 C CA . GLY B 1 101 ? 6.176 -0.127 2.637 1 96.62 101 GLY B CA 1
ATOM 1642 C C . GLY B 1 101 ? 7.633 0.269 2.809 1 96.62 101 GLY B C 1
ATOM 1643 O O . GLY B 1 101 ? 8.5 -0.179 2.053 1 96.62 101 GLY B O 1
ATOM 1644 N N . PHE B 1 102 ? 7.922 1.067 3.854 1 96.62 102 PHE B N 1
ATOM 1645 C CA . PHE B 1 102 ? 9.289 1.481 4.133 1 96.62 102 PHE B CA 1
ATOM 1646 C C . PHE B 1 102 ? 10.148 0.285 4.535 1 96.62 102 PHE B C 1
ATOM 1648 O O . PHE B 1 102 ? 11.312 0.187 4.141 1 96.62 102 PHE B O 1
ATOM 1655 N N . GLU B 1 103 ? 9.586 -0.598 5.336 1 96.12 103 GLU B N 1
ATOM 1656 C CA . GLU B 1 103 ? 10.32 -1.791 5.758 1 96.12 103 GLU B CA 1
ATOM 1657 C C . GLU B 1 103 ? 10.719 -2.646 4.555 1 96.12 103 GLU B C 1
ATOM 1659 O O . GLU B 1 103 ? 11.836 -3.164 4.5 1 96.12 103 GLU B O 1
ATOM 1664 N N . HIS B 1 104 ? 9.828 -2.785 3.645 1 95.19 104 HIS B N 1
ATOM 1665 C CA . HIS B 1 104 ? 10.094 -3.578 2.451 1 95.19 104 HIS B CA 1
ATOM 1666 C C . HIS B 1 104 ? 11.227 -2.971 1.631 1 95.19 104 HIS B C 1
ATOM 1668 O O . HIS B 1 104 ? 12.125 -3.686 1.17 1 95.19 104 HIS B O 1
ATOM 1674 N N . LEU B 1 105 ? 11.203 -1.663 1.427 1 93.06 105 LEU B N 1
ATOM 1675 C CA . LEU B 1 105 ? 12.211 -0.967 0.636 1 93.06 105 LEU B CA 1
ATOM 1676 C C . LEU B 1 105 ? 13.594 -1.096 1.279 1 93.06 105 LEU B C 1
ATOM 1678 O O . LEU B 1 105 ? 14.609 -1.111 0.581 1 93.06 105 LEU B O 1
ATOM 1682 N N . ARG B 1 106 ? 13.617 -1.146 2.617 1 90.19 106 ARG B N 1
ATOM 1683 C CA . ARG B 1 106 ? 14.891 -1.184 3.336 1 90.19 106 ARG B CA 1
ATOM 1684 C C . ARG B 1 106 ? 15.398 -2.613 3.471 1 90.19 106 ARG B C 1
ATOM 1686 O O . ARG B 1 106 ? 16.578 -2.834 3.777 1 90.19 106 ARG B O 1
ATOM 1693 N N . GLY B 1 107 ? 14.531 -3.637 3.062 1 81.94 107 GLY B N 1
ATOM 1694 C CA . GLY B 1 107 ? 14.938 -5.027 3.164 1 81.94 107 GLY B CA 1
ATOM 1695 C C . GLY B 1 107 ? 14.703 -5.621 4.539 1 81.94 107 GLY B C 1
ATOM 1696 O O . GLY B 1 107 ? 15.062 -5.016 5.555 1 81.94 107 GLY B O 1
#

Secondary structure (DSSP, 8-state):
---HHHHHHHHTTPPPHHHHHHHHHHHHHT--HHHHHHHHHHHH--EEHHHHHHHHT--HHHHHHHHHHHHHTTSEEEEEETTEEEEEESSHHHHHHHHHHHHHHH-/---HHHHHHHHTTPPPHHHHHHHHHHHHHT--HHHHHHHHHHHH--EEHHHHHHHHT--HHHHHHHHHHHHHTTSEEEEEETTEEEEEESSHHHHHHHHHHHHHHH-

Radius of gyration: 19.45 Å; Cα contacts (8 Å, |Δi|>4): 299; chains: 2; bounding box: 29×60×39 Å

Solvent-accessible surface area (backbone atoms only — not comparable to full-atom values): 11427 Å² total; per-residue (Å²): 129,71,56,60,70,59,39,54,55,45,57,74,72,57,75,62,69,67,56,32,41,50,47,7,54,54,28,41,63,38,39,34,34,65,53,40,47,50,51,55,47,25,65,72,39,73,41,32,53,56,32,50,13,62,66,71,70,49,53,50,66,59,43,48,54,52,48,50,56,36,37,76,68,57,53,31,40,72,49,73,55,91,94,43,57,34,31,30,54,50,52,69,40,61,51,50,30,54,52,30,48,53,48,52,78,71,103,126,73,56,60,70,59,38,54,54,46,58,74,69,56,76,62,69,68,55,33,41,51,49,7,54,54,27,41,61,38,39,34,35,67,54,40,46,51,51,55,49,27,66,71,40,70,40,32,53,54,32,50,13,63,67,71,70,48,51,49,66,61,42,46,54,50,49,50,56,37,36,77,71,58,54,30,40,71,49,73,56,92,94,42,56,34,31,29,55,51,48,68,40,62,50,50,31,54,52,29,48,52,46,53,76,70,102

pLDDT: mean 96.67, std 2.25, range [81.94, 98.69]

Sequence (214 aa):
MIHEDIVNDVKGKMQPKDDYIQLASLFKLFGDGTRVQILHALEQSEMCVCDLAVLLGVTKSAISHQLKALRLAGLVKFRREAQIVYYSLADDHVKEIIDKGFEHLRGMIHEDIVNDVKGKMQPKDDYIQLASLFKLFGDGTRVQILHALEQSEMCVCDLAVLLGVTKSAISHQLKALRLAGLVKFRREAQIVYYSLADDHVKEIIDKGFEHLRG

Foldseek 3Di:
DDDVVVVVVVVVVDDPPVVVVLVVVLVVLVVDPLLLVVQQVLAVHKDFLVRSCVVVVHDSVVSVVNVVVCVVSQQKDWDDDDPTIIIHGNDCVSVVVSVVVVVVVVD/DDDVVVVVVVVVVDDPPVVVVLVVVLVVLVVDPLLLVVQQVLAVHKDFLVRSCVVVVHDSVVSVVNVVVCVVSQQKDWDDDDPTIIIHGNDCVSVVVSVVVVVVVVD

Nearest PDB structures (foldseek):
  6cdb-assembly1_A  TM=9.462E-01  e=2.015E-08  Staphylococcus aureus
  1r22-assembly1_B  TM=9.647E-01  e=3.417E-08  Synechococcus elongatus PCC 7942 = FACHB-805
  1r1u-assembly1_B  TM=9.407E-01  e=5.794E-08  Staphylococcus aureus
  4ooi-assembly1_A  TM=9.253E-01  e=5.077E-08  Vibrio cholerae O1 biovar El Tor str. N16961
  2kko-assembly1_B  TM=8.737E-01  e=2.318E-07  Mycobacterium tuberculosis variant bovis